Protein 3KYT (pdb70)

Radius of gyration: 18.4 Å; Cα contacts (8 Å, |Δi|>4): 272; chains: 2; bounding box: 45×46×40 Å

B-factor: mean 28.78, std 9.66, range [9.64, 73.68]

Organism: Homo sapiens (NCBI:txid9606)

Nearest PDB structures (foldseek):
  6j3n-assembly1_A  TM=9.915E-01  e=1.294E-31  Homo sapiens
  7kxf-assembly1_A  TM=9.915E-01  e=2.457E-31  Homo sapiens
  4ymq-assembly1_A  TM=9.900E-01  e=2.242E-31  Homo sapiens
  6g07-assembly3_C  TM=9.899E-01  e=2.347E-31  Homo sapiens
  8gxp-asse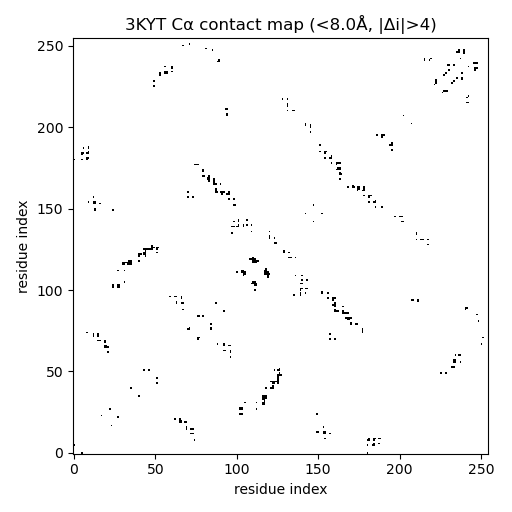mbly1_A  TM=9.941E-01  e=3.883E-31  Homo sapiens

Structure (mmCIF, N/CA/C/O backbone):
data_3KYT
#
_entry.id   3KYT
#
_cell.length_a   53.978
_cell.length_b   53.978
_cell.length_c   162.583
_cell.angle_alpha   90.00
_cell.angle_beta   90.00
_cell.angle_gamma   90.00
#
_symmetry.space_group_name_H-M   'P 41 21 2'
#
loop_
_entity.id
_entity.type
_entity.pdbx_description
1 polymer 'Nuclear receptor ROR-gamma'
2 polymer 'Nuclear receptor coactivator 2'
3 non-polymer 20-HYDROXYCHOLESTEROL
4 water water
#
loop_
_atom_site.group_PDB
_atom_site.id
_atom_site.type_symbol
_atom_site.label_atom_id
_atom_site.label_alt_id
_atom_site.label_comp_id
_atom_site.label_asym_id
_atom_site.label_entity_id
_atom_site.label_seq_id
_atom_site.pdbx_PDB_ins_code
_atom_site.Cartn_x
_atom_site.Cartn_y
_atom_site.Cartn_z
_atom_site.occupancy
_atom_site.B_iso_or_equiv
_atom_site.auth_seq_id
_atom_site.auth_comp_id
_atom_site.auth_asym_id
_atom_site.auth_atom_id
_atom_site.pdbx_PDB_model_num
ATOM 1 N N . ALA A 1 1 ? -6.029 -16.286 -39.663 1.00 49.52 265 ALA A N 1
ATOM 2 C CA . ALA A 1 1 ? -5.266 -16.715 -40.867 1.00 49.48 265 ALA A CA 1
ATOM 3 C C . ALA A 1 1 ? -5.780 -18.043 -41.473 1.00 49.27 265 ALA A C 1
ATOM 4 O O . ALA A 1 1 ? -5.142 -18.641 -42.376 1.00 48.93 265 ALA A O 1
ATOM 6 N N . SER A 1 2 ? -6.940 -18.490 -40.992 1.00 48.28 266 SER A N 1
ATOM 7 C CA . SER A 1 2 ? -7.522 -19.787 -41.402 1.00 47.36 266 SER A CA 1
ATOM 8 C C . SER A 1 2 ? -9.036 -19.710 -41.203 1.00 46.33 266 SER A C 1
ATOM 9 O O . SER A 1 2 ? -9.472 -18.951 -40.341 1.00 47.18 266 SER A O 1
ATOM 12 N N . LEU A 1 3 ? -9.848 -20.445 -41.962 1.00 44.51 267 LEU A N 1
ATOM 13 C CA . LEU A 1 3 ? -11.316 -20.348 -41.750 1.00 43.35 267 LEU A CA 1
ATOM 14 C C . LEU A 1 3 ? -11.761 -20.926 -40.407 1.00 43.11 267 LEU A C 1
ATOM 15 O O . LEU A 1 3 ? -12.569 -20.342 -39.662 1.00 43.28 267 LEU A O 1
ATOM 20 N N . THR A 1 4 ? -11.256 -22.118 -40.146 1.00 42.48 268 THR A N 1
ATOM 21 C CA . THR A 1 4 ? -11.392 -22.785 -38.885 1.00 41.83 268 THR A CA 1
ATOM 22 C C . THR A 1 4 ? -10.916 -21.913 -37.713 1.00 40.39 268 THR A C 1
ATOM 23 O O . THR A 1 4 ? -11.513 -21.944 -36.663 1.00 39.40 268 THR A O 1
ATOM 27 N N . GLU A 1 5 ? -9.876 -21.108 -37.924 1.00 40.30 269 GLU A N 1
ATOM 28 C CA . GLU A 1 5 ? -9.361 -20.268 -36.860 1.00 40.24 269 GLU A CA 1
ATOM 29 C C . GLU A 1 5 ? -10.302 -19.130 -36.558 1.00 39.25 269 GLU A C 1
ATOM 30 O O . GLU A 1 5 ? -10.397 -18.698 -35.407 1.00 39.84 269 GLU A O 1
ATOM 36 N N . ILE A 1 6 ? -11.026 -18.658 -37.571 1.00 37.90 270 ILE A N 1
ATOM 37 C CA . ILE A 1 6 ? -11.923 -17.553 -37.327 1.00 36.05 270 ILE A CA 1
ATOM 38 C C . ILE A 1 6 ? -13.287 -18.027 -36.803 1.00 35.15 270 ILE A C 1
ATOM 39 O O . ILE A 1 6 ? -13.937 -17.315 -36.023 1.00 34.17 270 ILE A O 1
ATOM 44 N N . GLU A 1 7 ? -13.672 -19.253 -37.168 1.00 34.14 271 GLU A N 1
ATOM 45 C CA . GLU A 1 7 ? -14.793 -19.945 -36.523 1.00 34.00 271 GLU A CA 1
ATOM 46 C C . GLU A 1 7 ? -14.596 -20.098 -35.014 1.00 32.61 271 GLU A C 1
ATOM 47 O O . GLU A 1 7 ? -15.564 -20.012 -34.227 1.00 32.07 271 GLU A O 1
ATOM 53 N N . HIS A 1 8 ? -13.348 -20.338 -34.632 1.00 29.96 272 HIS A N 1
ATOM 54 C CA . HIS A 1 8 ? -12.991 -20.478 -33.249 1.00 29.36 272 HIS A CA 1
ATOM 55 C C . HIS A 1 8 ? -13.010 -19.106 -32.584 1.00 27.86 272 HIS A C 1
ATOM 56 O O . HIS A 1 8 ? -13.374 -18.982 -31.407 1.00 26.58 272 HIS A O 1
ATOM 63 N N . LEU A 1 9 ? -12.608 -18.092 -33.350 1.00 26.09 273 LEU A N 1
ATOM 64 C CA . LEU A 1 9 ? -12.563 -16.740 -32.837 1.00 24.87 273 LEU A CA 1
ATOM 65 C C . LEU A 1 9 ? -13.986 -16.239 -32.499 1.00 23.76 273 LEU A C 1
ATOM 66 O O . LEU A 1 9 ? -14.203 -15.643 -31.442 1.00 23.04 273 LEU A O 1
ATOM 71 N N . VAL A 1 10 ? -14.949 -16.541 -33.369 1.00 22.35 274 VAL A N 1
ATOM 72 C CA . VAL A 1 10 ? -16.368 -16.249 -33.114 1.00 21.29 274 VAL A CA 1
ATOM 73 C C . VAL A 1 10 ? -16.787 -16.898 -31.775 1.00 21.94 274 VAL A C 1
ATOM 74 O O . VAL A 1 10 ? -17.419 -16.281 -30.939 1.00 21.63 274 VAL A O 1
ATOM 78 N N . GLN A 1 11 ? -16.422 -18.160 -31.600 1.00 22.50 275 GLN A N 1
ATOM 79 C CA . GLN A 1 11 ? -16.841 -18.920 -30.451 1.00 23.28 275 GLN A CA 1
ATOM 80 C C . GLN A 1 11 ? -16.208 -18.335 -29.184 1.00 22.42 275 GLN A C 1
ATOM 81 O O . GLN A 1 11 ? -16.887 -17.987 -28.215 1.00 22.93 275 GLN A O 1
ATOM 87 N N . SER A 1 12 ? -14.903 -18.166 -29.255 1.00 22.68 276 SER A N 1
ATOM 88 C CA . SER A 1 12 ? -14.097 -17.516 -28.231 1.00 22.73 276 SER A CA 1
ATOM 89 C C . SER A 1 12 ? -14.728 -16.213 -27.707 1.00 22.42 276 SER A C 1
ATOM 90 O O . SER A 1 12 ? -14.945 -16.043 -26.487 1.00 23.48 276 SER A O 1
ATOM 93 N N . VAL A 1 13 ? -15.057 -15.314 -28.627 1.00 20.90 277 VAL A N 1
ATOM 94 C CA . VAL A 1 13 ? -15.558 -13.987 -28.258 1.00 20.23 277 VAL A CA 1
ATOM 95 C C . VAL A 1 13 ? -16.939 -14.039 -27.579 1.00 21.06 277 VAL A C 1
ATOM 96 O O . VAL A 1 13 ? -17.171 -13.368 -26.570 1.00 19.79 277 VAL A O 1
ATOM 100 N N . CYS A 1 14 ? -17.840 -14.842 -28.162 1.00 21.99 278 CYS A N 1
ATOM 101 C CA . CYS A 1 14 ? -19.181 -15.005 -27.662 1.00 22.39 278 CYS A CA 1
ATOM 102 C C . CYS A 1 14 ? -19.203 -15.547 -26.261 1.00 22.09 278 CYS A C 1
ATOM 103 O O . CYS A 1 14 ? -19.960 -15.074 -25.447 1.00 21.74 278 CYS A O 1
ATOM 106 N N . LYS A 1 15 ? -18.347 -16.529 -25.989 1.00 23.06 279 LYS A N 1
ATOM 107 C CA . LYS A 1 15 ? -18.294 -17.191 -24.715 1.00 23.24 279 LYS A CA 1
ATOM 108 C C . LYS A 1 15 ? -17.679 -16.239 -23.717 1.00 22.85 279 LYS A C 1
ATOM 109 O O . LYS A 1 15 ? -18.138 -16.188 -22.577 1.00 22.22 279 LYS A O 1
ATOM 115 N N . SER A 1 16 ? -16.604 -15.549 -24.136 1.00 23.10 280 SER A N 1
ATOM 116 C CA . SER A 1 16 ? -15.893 -14.553 -23.317 1.00 23.21 280 SER A CA 1
ATOM 117 C C . SER A 1 16 ? -16.870 -13.429 -22.922 1.00 24.07 280 SER A C 1
ATOM 118 O O . SER A 1 16 ? -16.937 -13.006 -21.728 1.00 23.99 280 SER A O 1
ATOM 121 N N . TYR A 1 17 ? -17.643 -12.961 -23.904 1.00 23.36 281 TYR A N 1
ATOM 122 C CA . TYR A 1 17 ? -18.737 -12.078 -23.598 1.00 24.95 281 TYR A CA 1
ATOM 123 C C . TYR A 1 17 ? -19.679 -12.580 -22.490 1.00 26.29 281 TYR A C 1
ATOM 124 O O . TYR A 1 17 ? -20.027 -11.787 -21.605 1.00 26.34 281 TYR A O 1
ATOM 133 N N . ARG A 1 18 ? -20.147 -13.831 -22.570 1.00 27.38 282 ARG A N 1
ATOM 134 C CA . ARG A 1 18 ? -21.087 -14.332 -21.562 1.00 30.40 282 ARG A CA 1
ATOM 135 C C . ARG A 1 18 ? -20.484 -14.410 -20.169 1.00 30.66 282 ARG A C 1
ATOM 136 O O . ARG A 1 18 ? -21.188 -14.224 -19.181 1.00 32.60 282 ARG A O 1
ATOM 144 N N . GLU A 1 19 ? -19.197 -14.719 -20.088 1.00 30.09 283 GLU A N 1
ATOM 145 C CA . GLU A 1 19 ? -18.525 -14.822 -18.828 1.00 30.39 283 GLU A CA 1
ATOM 146 C C . GLU A 1 19 ? -18.238 -13.433 -18.236 1.00 28.99 283 GLU A C 1
ATOM 147 O O . GLU A 1 19 ? -17.837 -13.329 -17.063 1.00 29.98 283 GLU A O 1
ATOM 153 N N . THR A 1 20 ? -18.390 -12.363 -19.027 1.00 26.47 284 THR A N 1
ATOM 154 C CA . THR A 1 20 ? -18.017 -11.023 -18.533 1.00 24.57 284 THR A CA 1
ATOM 155 C C . THR A 1 20 ? -19.146 -10.001 -18.707 1.00 24.14 284 THR A C 1
ATOM 156 O O . THR A 1 20 ? -18.912 -8.777 -18.629 1.00 24.38 284 THR A O 1
ATOM 160 N N . CYS A 1 21 ? -20.362 -10.483 -18.950 1.00 22.68 285 CYS A N 1
ATOM 161 C CA . CYS A 1 21 ? -21.456 -9.589 -19.347 1.00 2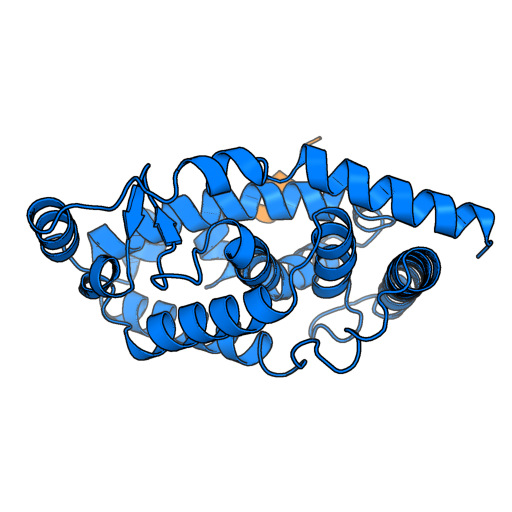4.31 285 CYS A CA 1
ATOM 162 C C . CYS A 1 21 ? -22.127 -8.868 -18.182 1.00 24.64 285 CYS A C 1
ATOM 163 O O . CYS A 1 21 ? -23.104 -8.127 -18.405 1.00 23.90 285 CYS A O 1
ATOM 166 N N . GLN A 1 22 ? -21.616 -9.114 -16.956 1.00 24.69 286 GLN A N 1
ATOM 167 C CA . GLN A 1 22 ? -22.141 -8.555 -15.715 1.00 24.84 286 GLN A CA 1
ATOM 168 C C . GLN A 1 22 ? -23.568 -9.014 -15.326 1.00 25.63 286 GLN A C 1
ATOM 169 O O . GLN A 1 22 ? -23.773 -9.478 -14.204 1.00 25.39 286 GLN A O 1
ATOM 175 N N . LEU A 1 23 ? -24.541 -8.856 -16.227 1.00 26.02 287 LEU A N 1
ATOM 176 C CA . LEU A 1 23 ? -25.895 -9.414 -16.068 1.00 27.27 287 LEU A CA 1
ATOM 177 C C . LEU A 1 23 ? -26.348 -10.035 -17.391 1.00 27.52 287 LEU A C 1
ATOM 178 O O . LEU A 1 23 ? -26.115 -9.465 -18.480 1.00 26.66 287 LEU A O 1
ATOM 183 N N . ARG A 1 24 ? -27.025 -11.170 -17.280 1.00 27.64 288 ARG A N 1
ATOM 184 C CA . ARG A 1 24 ? -27.600 -11.859 -18.435 1.00 28.04 288 ARG A CA 1
ATOM 185 C C . ARG A 1 24 ? -28.809 -11.126 -18.939 1.00 27.78 288 ARG A C 1
ATOM 186 O O . ARG A 1 24 ? -29.607 -10.604 -18.137 1.00 27.85 288 ARG A O 1
ATOM 194 N N . LEU A 1 25 ? -28.956 -11.116 -20.261 1.00 26.78 289 LEU A N 1
ATOM 195 C CA . LEU A 1 25 ? -29.947 -10.251 -20.923 1.00 27.27 289 LEU A CA 1
ATOM 196 C C . LEU A 1 25 ? -31.304 -10.369 -20.273 1.00 27.55 289 LEU A C 1
ATOM 197 O O . LEU A 1 25 ? -31.947 -9.354 -20.006 1.00 27.46 289 LEU A O 1
ATOM 202 N N . GLU A 1 26 ? -31.742 -11.599 -20.000 1.00 27.91 290 GLU A N 1
ATOM 203 C CA . GLU A 1 26 ? -33.087 -11.775 -19.406 1.00 27.93 290 GLU A CA 1
ATOM 204 C C . GLU A 1 26 ? -33.262 -11.381 -17.949 1.00 26.55 290 GLU A C 1
ATOM 205 O O . GLU A 1 26 ? -34.362 -11.081 -17.564 1.00 26.73 290 GLU A O 1
ATOM 211 N N . ASP A 1 27 ? -32.205 -11.313 -17.157 1.00 26.64 291 ASP A N 1
ATOM 212 C CA . ASP A 1 27 ? -32.315 -10.644 -15.828 1.00 27.76 291 ASP A CA 1
ATOM 213 C C . ASP A 1 27 ? -32.601 -9.158 -15.994 1.00 26.74 291 ASP A C 1
ATOM 214 O O . ASP A 1 27 ? -33.229 -8.547 -15.129 1.00 27.15 291 ASP A O 1
ATOM 219 N N . LEU A 1 28 ? -32.132 -8.572 -17.094 1.00 25.13 292 LEU A N 1
ATOM 220 C CA . LEU A 1 28 ? -32.508 -7.213 -17.374 1.00 24.59 292 LEU A CA 1
ATOM 221 C C . LEU A 1 28 ? -33.937 -7.149 -17.861 1.00 24.57 292 LEU A C 1
ATOM 222 O O . LEU A 1 28 ? -34.736 -6.378 -17.324 1.00 23.17 292 LEU A O 1
ATOM 227 N N . LEU A 1 29 ? -34.248 -7.959 -18.876 1.00 24.14 293 LEU A N 1
ATOM 228 C CA . LEU A 1 29 ? -35.588 -7.955 -19.502 1.00 23.99 293 LEU A CA 1
ATOM 229 C C . LEU A 1 29 ? -36.690 -8.217 -18.489 1.00 23.70 293 LEU A C 1
ATOM 230 O O . LEU A 1 29 ? -37.776 -7.630 -18.556 1.00 24.45 293 LEU A O 1
ATOM 235 N N . ARG A 1 30 ? -36.435 -9.117 -17.555 1.00 22.73 294 ARG A N 1
ATOM 236 C CA . ARG A 1 30 ? -37.481 -9.486 -16.633 1.00 22.59 294 ARG A CA 1
ATOM 237 C C . ARG A 1 30 ? -37.866 -8.340 -15.671 1.00 22.57 294 ARG A C 1
ATOM 238 O O . ARG A 1 30 ? -38.943 -8.338 -15.098 1.00 22.27 294 ARG A O 1
ATOM 246 N N . GLN A 1 31 ? -36.987 -7.357 -15.519 1.00 22.73 295 GLN A N 1
ATOM 247 C CA . GLN A 1 31 ? -37.161 -6.331 -14.500 1.00 22.54 295 GLN A CA 1
ATOM 248 C C . GLN A 1 31 ? -37.748 -5.040 -15.030 1.00 22.80 295 GLN A C 1
ATOM 249 O O . GLN A 1 31 ? -37.864 -4.063 -14.271 1.00 23.68 295 GLN A O 1
ATOM 255 N N . ARG A 1 32 ? -38.212 -5.073 -16.275 1.00 21.80 296 ARG A N 1
ATOM 256 C CA . ARG A 1 32 ? -38.630 -3.897 -16.998 1.00 22.84 296 ARG A CA 1
ATOM 257 C C . ARG A 1 32 ? -39.832 -3.172 -16.426 1.00 23.04 296 ARG A C 1
ATOM 258 O O . ARG A 1 32 ? -39.942 -1.935 -16.515 1.00 23.98 296 ARG A O 1
ATOM 266 N N . SER A 1 33 ? -40.752 -3.950 -15.876 1.00 22.72 297 SER A N 1
ATOM 267 C CA . SER A 1 33 ? -41.925 -3.435 -15.223 1.00 21.75 297 SER A CA 1
ATOM 268 C C . SER A 1 33 ? -41.626 -3.060 -13.744 1.00 21.09 297 SER A C 1
ATOM 269 O O . SER A 1 33 ? -42.539 -2.703 -12.983 1.00 20.96 297 SER A O 1
ATOM 272 N N . ASN A 1 34 ? -40.374 -3.157 -13.311 1.00 20.23 298 ASN A N 1
ATOM 273 C CA . ASN A 1 34 ? -40.025 -2.465 -12.029 1.00 21.08 298 ASN A CA 1
ATOM 274 C C . ASN A 1 34 ? -39.513 -1.063 -12.306 1.00 21.88 298 ASN A C 1
ATOM 275 O O . ASN A 1 34 ? -38.357 -0.849 -12.714 1.00 22.35 298 ASN A O 1
ATOM 280 N N . ILE A 1 35 ? -40.421 -0.113 -12.107 1.00 22.74 299 ILE A N 1
ATOM 281 C CA . ILE A 1 35 ? -40.221 1.247 -12.531 1.00 23.53 299 ILE A CA 1
ATOM 282 C C . ILE A 1 35 ? -40.213 2.093 -11.299 1.00 24.21 299 ILE A C 1
ATOM 283 O O . ILE A 1 35 ? -41.047 1.908 -10.426 1.00 25.07 299 ILE A O 1
ATOM 288 N N . PHE A 1 36 ? -39.218 2.971 -11.192 1.00 24.76 300 PHE A N 1
ATOM 289 C CA . PHE A 1 36 ? -39.083 3.841 -10.037 1.00 23.85 300 PHE A CA 1
ATOM 290 C C . PHE A 1 36 ? -40.344 4.655 -9.813 1.00 25.23 300 PHE A C 1
ATOM 291 O O . PHE A 1 36 ? -40.904 5.202 -10.772 1.00 24.28 300 PHE A O 1
ATOM 299 N N . SER A 1 37 ? -40.831 4.699 -8.563 1.00 25.95 301 SER A N 1
ATOM 300 C CA . SER A 1 37 ? -42.007 5.549 -8.299 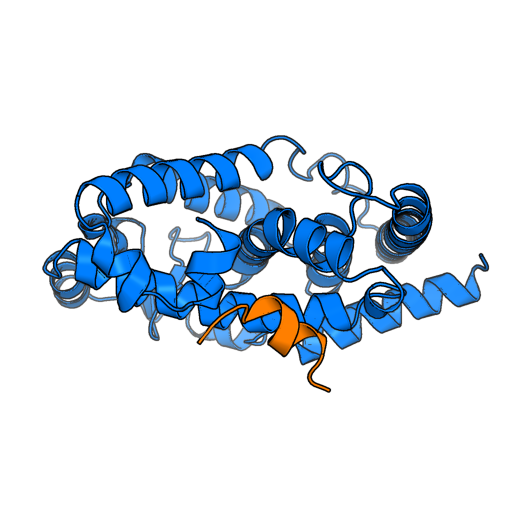1.00 27.39 301 SER A CA 1
ATOM 301 C C . SER A 1 37 ? -41.680 7.050 -8.413 1.00 28.22 301 SER A C 1
ATOM 302 O O . SER A 1 37 ? -40.496 7.473 -8.352 1.00 28.05 301 SER A O 1
ATOM 307 N N . ARG A 1 38 ? -42.731 7.840 -8.594 1.00 28.66 302 ARG A N 1
ATOM 308 C CA . ARG A 1 38 ? -42.626 9.274 -8.534 1.00 29.85 302 ARG A CA 1
ATOM 309 C C . ARG A 1 38 ? -41.874 9.744 -7.279 1.00 30.63 302 ARG A C 1
ATOM 310 O O . ARG A 1 38 ? -40.974 10.564 -7.381 1.00 30.35 302 ARG A O 1
ATOM 318 N N . GLU A 1 39 ? -42.236 9.222 -6.110 1.00 30.71 303 GLU A N 1
ATOM 319 C CA . GLU A 1 39 ? -41.539 9.538 -4.861 1.00 32.43 303 GLU A CA 1
ATOM 320 C C . GLU A 1 39 ? -40.072 9.055 -4.882 1.00 30.88 303 GLU A C 1
ATOM 321 O O . GLU A 1 39 ? -39.198 9.689 -4.308 1.00 31.49 303 GLU A O 1
ATOM 327 N N . GLU A 1 40 ? -39.794 7.922 -5.512 1.00 29.86 304 GLU A N 1
ATOM 328 C CA . GLU A 1 40 ? -38.412 7.464 -5.602 1.00 28.61 304 GLU A CA 1
ATOM 329 C C . GLU A 1 40 ? -37.601 8.280 -6.612 1.00 27.80 304 GLU A C 1
ATOM 330 O O . GLU A 1 40 ? -36.410 8.421 -6.458 1.00 27.66 304 GLU A O 1
ATOM 336 N N . VAL A 1 41 ? -38.242 8.823 -7.633 1.00 27.19 305 VAL A N 1
ATOM 337 C CA . VAL A 1 41 ? -37.535 9.725 -8.523 1.00 26.80 305 VAL A CA 1
ATOM 338 C C . VAL A 1 41 ? -37.131 11.008 -7.803 1.00 27.18 305 VAL A C 1
ATOM 339 O O . VAL A 1 41 ? -35.985 11.464 -7.952 1.00 26.58 305 VAL A O 1
ATOM 343 N N . THR A 1 42 ? -38.031 11.587 -7.009 1.00 28.30 306 THR A N 1
ATOM 344 C CA . THR A 1 42 ? -37.680 12.844 -6.317 1.00 29.50 306 THR A CA 1
ATOM 345 C C . THR A 1 42 ? -36.640 12.648 -5.234 1.00 30.39 306 THR A C 1
ATOM 346 O O . THR A 1 42 ? -35.871 13.559 -4.938 1.00 31.01 306 THR A O 1
ATOM 350 N N . GLY A 1 43 ? -36.561 11.441 -4.681 1.00 31.09 307 GLY A N 1
ATOM 351 C CA . GLY A 1 43 ? -35.430 11.098 -3.823 1.00 32.47 307 GLY A CA 1
ATOM 352 C C . GLY A 1 43 ? -34.046 11.201 -4.510 1.00 31.09 307 GLY A C 1
ATOM 353 O O . GLY A 1 43 ? -33.074 11.730 -3.914 1.00 31.03 307 GLY A O 1
ATOM 354 N N . TYR A 1 44 ? -33.958 10.660 -5.737 1.00 28.63 308 TYR A N 1
ATOM 355 C CA . TYR A 1 44 ? -32.743 10.748 -6.552 1.00 26.59 308 TYR A CA 1
ATOM 356 C C . TYR A 1 44 ? -32.485 12.161 -6.975 1.00 24.66 308 TYR A C 1
ATOM 357 O O . TYR A 1 44 ? -31.361 12.642 -6.931 1.00 22.61 308 TYR A O 1
ATOM 366 N N . GLN A 1 45 ? -33.556 12.840 -7.336 1.00 24.49 309 GLN A N 1
ATOM 367 C CA . GLN A 1 45 ? -33.475 14.241 -7.724 1.00 24.56 309 GLN A CA 1
ATOM 368 C C . GLN A 1 45 ? -33.130 15.201 -6.578 1.00 25.16 309 GLN A C 1
ATOM 369 O O . GLN A 1 45 ? -32.777 16.332 -6.833 1.00 25.51 309 GLN A O 1
ATOM 375 N N . ARG A 1 46 ? -33.185 14.734 -5.332 1.00 25.31 310 ARG A N 1
ATOM 376 C CA . ARG A 1 46 ? -32.860 15.548 -4.168 1.00 25.47 310 ARG A CA 1
ATOM 377 C C . ARG A 1 46 ? -31.465 15.341 -3.667 1.00 24.73 310 ARG A C 1
ATOM 378 O O . ARG A 1 46 ? -31.037 16.018 -2.733 1.00 25.21 310 ARG A O 1
ATOM 386 N N . LYS A 1 47 ? -30.777 14.353 -4.229 1.00 24.35 311 LYS A N 1
ATOM 387 C CA . LYS A 1 47 ? -29.371 14.132 -3.921 1.00 23.75 311 LYS A CA 1
ATOM 388 C C . LYS A 1 47 ? -28.575 15.283 -4.477 1.00 23.37 311 LYS A C 1
ATOM 389 O O . LYS A 1 47 ? -28.917 15.814 -5.521 1.00 23.58 311 LYS A O 1
ATOM 395 N N . SER A 1 48 ? -27.492 15.671 -3.813 1.00 22.82 312 SER A N 1
ATOM 396 C CA . SER A 1 48 ? -26.668 16.719 -4.401 1.00 22.80 312 SER A CA 1
ATOM 397 C C . SER A 1 48 ? -26.049 16.298 -5.741 1.00 21.97 312 SER A C 1
ATOM 398 O O . SER A 1 48 ? -25.984 15.108 -6.100 1.00 22.32 312 SER A O 1
ATOM 401 N N . MET A 1 49 ? -25.567 17.278 -6.471 1.00 21.47 313 MET A N 1
ATOM 402 C CA . MET A 1 49 ? -24.791 16.988 -7.652 1.00 21.56 313 MET A CA 1
ATOM 403 C C . MET A 1 49 ? -23.590 16.012 -7.437 1.00 22.01 313 MET A C 1
ATOM 404 O O . MET A 1 49 ? -23.421 15.004 -8.146 1.00 23.02 313 MET A O 1
ATOM 409 N N . TRP A 1 50 ? -22.747 16.299 -6.468 1.00 23.24 314 TRP A N 1
ATOM 410 C CA . TRP A 1 50 ? -21.597 15.436 -6.262 1.00 24.04 314 TRP A CA 1
ATOM 411 C C . TRP A 1 50 ? -22.055 14.045 -5.822 1.00 24.30 314 TRP A C 1
ATOM 412 O O . TRP A 1 50 ? -21.462 13.051 -6.243 1.00 24.83 314 TRP A O 1
ATOM 423 N N . GLU A 1 51 ? -23.113 13.966 -5.010 1.00 24.14 315 GLU A N 1
ATOM 424 C CA . GLU A 1 51 ? -23.618 12.659 -4.552 1.00 25.95 315 GLU A CA 1
ATOM 425 C C . GLU A 1 51 ? -24.221 11.816 -5.691 1.00 24.35 315 GLU A C 1
ATOM 426 O O . GLU A 1 51 ? -24.007 10.628 -5.738 1.00 24.00 315 GLU A O 1
ATOM 432 N N . MET A 1 52 ? -24.958 12.437 -6.619 1.00 24.26 316 MET A N 1
ATOM 433 C CA . MET A 1 52 ? -25.434 11.707 -7.780 1.00 22.75 316 MET A CA 1
ATOM 434 C C . MET A 1 52 ? -24.235 11.324 -8.631 1.00 23.48 316 MET A C 1
ATOM 435 O O . MET A 1 52 ? -24.182 10.193 -9.084 1.00 25.62 316 MET A O 1
ATOM 440 N N . TRP A 1 53 ? -23.277 12.230 -8.859 1.00 22.74 317 TRP A N 1
ATOM 441 C CA . TRP A 1 53 ? -22.086 11.885 -9.637 1.00 22.79 317 TRP A CA 1
ATOM 442 C C . TRP A 1 53 ? -21.324 10.659 -9.125 1.00 24.28 317 TRP A C 1
ATOM 443 O O . TRP A 1 53 ? -20.998 9.742 -9.915 1.00 23.44 317 TRP A O 1
ATOM 454 N N . GLU A 1 54 ? -21.044 10.641 -7.824 1.00 24.79 318 GLU A N 1
ATOM 455 C CA . GLU A 1 54 ? -20.342 9.519 -7.254 1.00 27.75 318 GLU A CA 1
ATOM 456 C C . GLU A 1 54 ? -21.129 8.195 -7.225 1.00 26.89 318 GLU A C 1
ATOM 457 O O . GLU A 1 54 ? -20.509 7.130 -7.421 1.00 26.05 318 GLU A O 1
ATOM 463 N N . ARG A 1 55 ? -22.461 8.247 -7.017 1.00 26.48 319 ARG A N 1
ATOM 464 C CA . ARG A 1 55 ? -23.297 7.043 -7.196 1.00 26.36 319 ARG A CA 1
ATOM 465 C C . ARG A 1 55 ? -23.249 6.559 -8.655 1.00 24.68 319 ARG A C 1
ATOM 466 O O . ARG A 1 55 ? -23.191 5.363 -8.888 1.00 23.46 319 ARG A O 1
ATOM 474 N N . CYS A 1 56 ? -23.321 7.487 -9.613 1.00 23.23 320 CYS A N 1
ATOM 475 C CA . CYS A 1 56 ? -23.262 7.145 -11.047 1.00 22.58 320 CYS A CA 1
ATOM 476 C C . CYS A 1 56 ? -21.895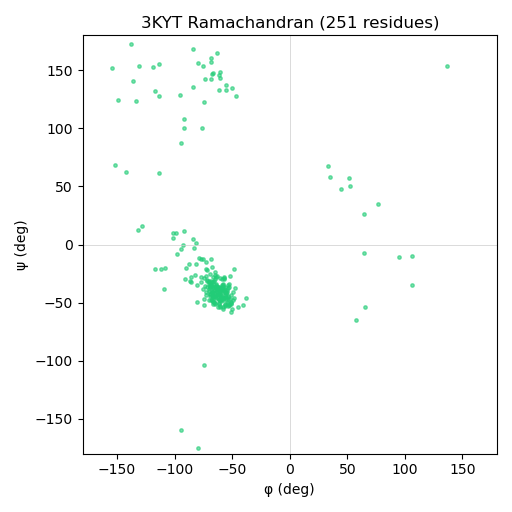 6.642 -11.481 1.00 21.15 320 CYS A C 1
ATOM 477 O O . CYS A 1 56 ? -21.809 5.619 -12.159 1.00 21.86 320 CYS A O 1
ATOM 480 N N . ALA A 1 57 ? -20.839 7.355 -11.085 1.00 20.06 321 ALA A N 1
ATOM 481 C CA . ALA A 1 57 ? -19.458 6.929 -11.296 1.00 18.93 321 ALA A CA 1
ATOM 482 C C . ALA A 1 57 ? -19.215 5.545 -10.749 1.00 18.99 321 ALA A C 1
ATOM 483 O O . ALA A 1 57 ? -18.420 4.804 -11.328 1.00 18.68 321 ALA A O 1
ATOM 485 N N . HIS A 1 58 ? -19.835 5.221 -9.609 1.00 18.45 322 HIS A N 1
ATOM 486 C CA . HIS A 1 58 ? -19.610 3.922 -8.964 1.00 19.48 322 HIS A CA 1
ATOM 487 C C . HIS A 1 58 ? -20.159 2.792 -9.806 1.00 19.01 322 HIS A C 1
ATOM 488 O O . HIS A 1 58 ? -19.488 1.803 -10.044 1.00 19.53 322 HIS A O 1
ATOM 495 N N . HIS A 1 59 ? -21.396 2.950 -10.233 1.00 19.50 323 HIS A N 1
ATOM 496 C CA . HIS A 1 59 ? -22.065 1.953 -11.043 1.00 20.20 323 HIS A CA 1
ATOM 497 C C . HIS A 1 59 ? -21.414 1.823 -12.437 1.00 20.27 323 HIS A C 1
ATOM 498 O O . HIS A 1 59 ? -21.399 0.747 -13.001 1.00 19.55 323 HIS A O 1
ATOM 505 N N . LEU A 1 60 ? -20.882 2.920 -12.962 1.00 20.40 324 LEU A N 1
ATOM 506 C CA . LEU A 1 60 ? -20.309 2.927 -14.301 1.00 22.43 324 LEU A CA 1
ATOM 507 C C . LEU A 1 60 ? -19.048 2.106 -14.259 1.00 21.91 324 LEU A C 1
ATOM 508 O O . LEU A 1 60 ? -18.807 1.230 -15.106 1.00 22.86 324 LEU A O 1
ATOM 513 N N . THR A 1 61 ? -18.299 2.330 -13.196 1.00 21.35 325 THR A N 1
ATOM 514 C CA . THR A 1 61 ? -17.043 1.689 -12.952 1.00 21.34 325 THR A CA 1
ATOM 515 C C . THR A 1 61 ? -17.171 0.211 -12.613 1.00 21.46 325 THR A C 1
ATOM 516 O O . THR A 1 61 ? -16.282 -0.558 -12.939 1.00 21.32 325 THR A O 1
ATOM 520 N N . GLU A 1 62 ? -18.235 -0.200 -11.916 1.00 21.53 326 GLU A N 1
ATOM 521 C CA . GLU A 1 62 ? -18.429 -1.626 -11.778 1.00 22.68 326 GLU A CA 1
ATOM 522 C C . GLU A 1 62 ? -18.781 -2.222 -13.158 1.00 21.47 326 GLU A C 1
ATOM 523 O O . GLU A 1 62 ? -18.315 -3.287 -13.484 1.00 21.61 326 GLU A O 1
ATOM 529 N N . ALA A 1 63 ? -19.526 -1.509 -14.003 1.00 21.42 327 ALA A N 1
ATOM 530 C CA . ALA A 1 63 ? -19.756 -1.995 -15.380 1.00 21.96 327 ALA A CA 1
ATOM 531 C C . ALA A 1 63 ? -18.435 -2.083 -16.175 1.00 22.05 327 ALA A C 1
ATOM 532 O O . ALA A 1 63 ? -18.199 -3.046 -16.894 1.00 21.06 327 ALA A O 1
ATOM 534 N N . ILE A 1 64 ? -17.553 -1.105 -15.964 1.00 22.28 328 ILE A N 1
ATOM 535 C CA . ILE A 1 64 ? -16.285 -0.992 -16.703 1.00 21.89 328 ILE A CA 1
ATOM 536 C C . ILE A 1 64 ? -15.282 -2.086 -16.340 1.00 21.63 328 ILE A C 1
ATOM 537 O O . ILE A 1 64 ? -14.529 -2.539 -17.183 1.00 19.92 328 ILE A O 1
ATOM 542 N N . GLN A 1 65 ? -15.311 -2.536 -15.090 1.00 22.33 329 GLN A N 1
ATOM 543 C CA . GLN A 1 65 ? -14.499 -3.667 -14.679 1.00 23.85 329 GLN A CA 1
ATOM 544 C C . GLN A 1 65 ? -14.820 -4.954 -15.462 1.00 22.48 329 GLN A C 1
ATOM 545 O O . GLN A 1 65 ? -13.935 -5.754 -15.771 1.00 22.83 329 GLN A O 1
ATOM 551 N N . TYR A 1 66 ? -16.095 -5.186 -15.739 1.00 22.13 330 TYR A N 1
ATOM 552 C CA . TYR A 1 66 ? -16.501 -6.288 -16.624 1.00 21.76 330 TYR A CA 1
ATOM 553 C C . TYR A 1 66 ? -15.925 -6.125 -18.066 1.00 20.86 330 TYR A C 1
ATOM 554 O O . TYR A 1 66 ? -15.368 -7.069 -18.625 1.00 20.08 330 TYR A O 1
ATOM 563 N N . VAL A 1 67 ? -16.055 -4.919 -18.621 1.00 20.24 331 VAL A N 1
ATOM 564 C CA . VAL A 1 67 ? -15.481 -4.544 -19.901 1.00 20.59 331 VAL A CA 1
ATOM 565 C C . VAL A 1 67 ? -13.973 -4.793 -19.937 1.00 20.85 331 VAL A C 1
ATOM 566 O O . VAL A 1 67 ? -13.454 -5.303 -20.929 1.00 19.68 331 VAL A O 1
ATOM 570 N N . VAL A 1 68 ? -13.274 -4.458 -18.844 1.00 20.90 332 VAL A N 1
ATOM 571 C CA . VAL A 1 68 ? -11.817 -4.707 -18.757 1.00 19.77 332 VAL A CA 1
ATOM 572 C C . VAL A 1 68 ? -11.505 -6.224 -18.786 1.00 20.51 332 VAL A C 1
ATOM 573 O O . VAL A 1 68 ? -10.596 -6.667 -19.493 1.00 21.00 332 VAL A O 1
ATOM 577 N N . GLU A 1 69 ? -12.254 -7.004 -18.011 1.00 20.79 333 GLU A N 1
ATOM 578 C CA . GLU A 1 69 ? -12.160 -8.470 -18.067 1.00 20.88 333 GLU A CA 1
ATOM 579 C C . GLU A 1 69 ? -12.427 -9.013 -19.457 1.00 19.63 333 GLU A C 1
ATOM 580 O O . GLU A 1 69 ? -11.682 -9.873 -19.910 1.00 19.81 333 GLU A O 1
ATOM 586 N N . PHE A 1 70 ? -13.487 -8.517 -20.107 1.00 19.38 334 PHE A N 1
ATOM 587 C CA . PHE A 1 70 ? -13.777 -8.810 -21.527 1.00 18.15 334 PHE A CA 1
ATOM 588 C C . PHE A 1 70 ? -12.601 -8.538 -22.482 1.00 18.72 334 PHE A C 1
ATOM 589 O O . PHE A 1 70 ? -12.214 -9.424 -23.277 1.00 17.55 334 PHE A O 1
ATOM 597 N N . ALA A 1 71 ? -12.026 -7.323 -22.414 1.00 19.29 335 ALA A N 1
ATOM 598 C CA . ALA A 1 71 ? -10.865 -6.956 -23.267 1.00 19.97 335 ALA A CA 1
ATOM 599 C C . ALA A 1 71 ? -9.616 -7.888 -23.089 1.00 21.03 335 ALA A C 1
ATOM 600 O O . ALA A 1 71 ? -9.014 -8.339 -24.073 1.00 21.68 335 ALA A O 1
ATOM 602 N N . LYS A 1 72 ? -9.252 -8.146 -21.832 1.00 21.00 336 LYS A N 1
ATOM 603 C CA . LYS A 1 72 ? -8.228 -9.100 -21.449 1.00 21.73 336 LYS A CA 1
ATOM 604 C C . LYS A 1 72 ? -8.391 -10.453 -22.152 1.00 21.65 336 LYS A C 1
ATOM 605 O O . LYS A 1 72 ? -7.399 -11.094 -22.519 1.00 21.61 336 LYS A O 1
ATOM 611 N N . ARG A 1 73 ? -9.651 -10.871 -22.324 1.00 21.33 337 ARG A N 1
ATOM 612 C CA . ARG A 1 73 ? -10.023 -12.112 -23.006 1.00 22.15 337 ARG A CA 1
ATOM 613 C C . ARG A 1 73 ? -10.090 -12.051 -24.562 1.00 21.16 337 ARG A C 1
ATOM 614 O O . ARG A 1 73 ? -10.336 -13.069 -25.203 1.00 21.52 337 ARG A O 1
ATOM 622 N N . LEU A 1 74 ? -9.861 -10.885 -25.153 1.00 20.09 338 LEU A N 1
ATOM 623 C CA . LEU A 1 74 ? -9.862 -10.753 -26.625 1.00 20.52 338 LEU A CA 1
ATOM 624 C C . LEU A 1 74 ? -8.511 -11.147 -27.165 1.00 20.44 338 LEU A C 1
ATOM 625 O O . LEU A 1 74 ? -7.518 -10.753 -26.587 1.00 21.30 338 LEU A O 1
ATOM 630 N N . SER A 1 75 ? -8.485 -11.934 -28.241 1.00 21.48 339 SER A N 1
ATOM 631 C CA . SER A 1 75 ? -7.246 -12.496 -28.822 1.00 23.09 339 SER A CA 1
ATOM 632 C C . SER A 1 75 ? -6.156 -11.487 -29.068 1.00 23.14 339 SER A C 1
ATOM 633 O O . SER A 1 75 ? -6.409 -10.387 -29.596 1.00 23.42 339 SER A O 1
ATOM 636 N N . GLY A 1 76 ? -4.946 -11.881 -28.671 1.00 22.26 340 GLY A N 1
ATOM 637 C CA . GLY A 1 76 ? -3.790 -11.020 -28.679 1.00 21.84 340 GLY A CA 1
ATOM 638 C C . GLY A 1 76 ? -3.776 -9.806 -27.769 1.00 21.52 340 GLY A C 1
ATOM 639 O O . GLY A 1 76 ? -2.763 -9.160 -27.678 1.00 21.18 340 GLY A O 1
ATOM 640 N N . PHE A 1 77 ? -4.867 -9.468 -27.094 1.00 21.59 341 PHE A N 1
ATOM 641 C CA . PHE A 1 77 ? -4.854 -8.238 -26.278 1.00 21.54 341 PHE A CA 1
ATOM 642 C C . PHE A 1 77 ? -3.695 -8.148 -25.217 1.00 23.34 341 PHE A C 1
ATOM 643 O O . PHE A 1 77 ? -3.056 -7.069 -25.016 1.00 22.91 341 PHE A O 1
ATOM 651 N N . MET A 1 78 ? -3.407 -9.270 -24.550 1.00 24.34 342 MET A N 1
ATOM 652 C CA . MET A 1 78 ? -2.411 -9.294 -23.481 1.00 26.43 342 MET A CA 1
ATOM 653 C C . MET A 1 78 ? -0.958 -9.333 -24.025 1.00 27.65 342 MET A C 1
ATOM 654 O O . MET A 1 78 ? 0.037 -9.139 -23.284 1.00 26.54 342 MET A O 1
ATOM 659 N N . GLU A 1 79 ? -0.855 -9.587 -25.323 1.00 28.96 343 GLU A N 1
ATOM 660 C CA . GLU A 1 79 ? 0.446 -9.729 -25.973 1.00 32.15 343 GLU A CA 1
ATOM 661 C C . GLU A 1 79 ? 0.858 -8.363 -26.575 1.00 31.75 343 GLU A C 1
ATOM 662 O O . GLU A 1 79 ? 1.971 -8.207 -27.108 1.00 32.29 343 GLU A O 1
ATOM 668 N N . LEU A 1 80 ? -0.053 -7.382 -26.460 1.00 30.80 344 LEU A N 1
ATOM 669 C CA . LEU A 1 80 ? 0.240 -5.983 -26.731 1.00 29.47 344 LEU A CA 1
ATOM 670 C C . LEU A 1 80 ? 0.960 -5.378 -25.518 1.00 30.16 344 LEU A C 1
ATOM 671 O O . LEU A 1 80 ? 0.841 -5.873 -24.383 1.00 29.70 344 LEU A O 1
ATOM 676 N N . CYS A 1 81 ? 1.718 -4.310 -25.760 1.00 30.18 345 CYS A N 1
ATOM 677 C CA . CYS A 1 81 ? 2.497 -3.681 -24.706 1.00 29.47 345 CYS A CA 1
ATOM 678 C C . CYS A 1 81 ? 1.489 -2.919 -23.881 1.00 28.76 345 CYS A C 1
ATOM 679 O O . CYS A 1 81 ? 0.446 -2.528 -24.415 1.00 28.96 345 CYS A O 1
ATOM 682 N N . GLN A 1 82 ? 1.809 -2.703 -22.602 1.00 28.11 346 GLN A N 1
ATOM 683 C CA . GLN A 1 82 ? 0.929 -2.084 -21.635 1.00 27.73 346 GLN A CA 1
ATOM 684 C C . GLN A 1 82 ? 0.505 -0.693 -22.070 1.00 27.89 346 GLN A C 1
ATOM 685 O O . GLN A 1 82 ? -0.636 -0.321 -21.836 1.00 28.66 346 GLN A O 1
ATOM 691 N N . ASN A 1 83 ? 1.366 0.071 -22.738 1.00 27.06 347 ASN A N 1
ATOM 692 C CA . ASN A 1 83 ? 0.888 1.356 -23.272 1.00 27.03 347 ASN A CA 1
ATOM 693 C C . ASN A 1 83 ? -0.396 1.176 -24.055 1.00 26.57 347 ASN A C 1
ATOM 694 O O . ASN A 1 83 ? -1.408 1.835 -23.770 1.00 26.75 347 ASN A O 1
ATOM 699 N N . ASP A 1 84 ? -0.355 0.294 -25.053 1.00 26.45 348 ASP A N 1
ATOM 700 C CA . ASP A 1 84 ? -1.482 0.138 -25.995 1.00 26.62 348 ASP A CA 1
ATOM 701 C C . ASP A 1 84 ? -2.748 -0.452 -25.356 1.00 25.57 348 ASP A C 1
ATOM 702 O O . ASP A 1 84 ? -3.849 -0.097 -25.693 1.00 26.09 348 ASP A O 1
ATOM 707 N N . GLN A 1 85 ? -2.572 -1.312 -24.381 1.00 25.51 349 GLN A N 1
ATOM 708 C CA . GLN A 1 85 ? -3.702 -1.840 -23.660 1.00 24.99 349 GLN A CA 1
ATOM 709 C C . GLN A 1 85 ? -4.444 -0.692 -23.011 1.00 24.62 349 GLN A C 1
ATOM 710 O O . GLN A 1 85 ? -5.677 -0.578 -23.145 1.00 24.40 349 GLN A O 1
ATOM 716 N N . ILE A 1 86 ? -3.687 0.168 -22.323 1.00 24.15 350 ILE A N 1
ATOM 717 C CA . ILE A 1 86 ? -4.243 1.355 -21.661 1.00 24.01 350 ILE A CA 1
ATOM 718 C C . ILE A 1 86 ? -4.919 2.341 -22.669 1.00 23.40 350 ILE A C 1
ATOM 719 O O . ILE A 1 86 ? -6.008 2.905 -22.405 1.00 24.05 350 ILE A O 1
ATOM 724 N N . VAL A 1 87 ? -4.321 2.495 -23.841 1.00 21.67 351 VAL A N 1
ATOM 725 C CA . VAL A 1 87 ? -4.899 3.325 -24.887 1.00 20.37 351 VAL A CA 1
ATOM 726 C C . VAL A 1 87 ? -6.234 2.801 -25.423 1.00 20.11 351 VAL A C 1
ATOM 727 O O . VAL A 1 87 ? -7.242 3.535 -25.485 1.00 20.42 351 VAL A O 1
ATOM 731 N N . LEU A 1 88 ? -6.260 1.531 -25.792 1.00 19.84 352 LEU A N 1
ATOM 732 C CA . LEU A 1 88 ? -7.530 0.873 -26.184 1.00 19.25 352 LEU A CA 1
ATOM 733 C C . LEU A 1 88 ? -8.613 0.935 -25.086 1.00 18.17 352 LEU A C 1
ATOM 734 O O . LEU A 1 88 ? -9.787 1.161 -25.380 1.00 18.04 352 LEU A O 1
ATOM 739 N N . LEU A 1 89 ? -8.225 0.752 -23.826 1.00 17.79 353 LEU A N 1
ATOM 740 C CA . LEU A 1 89 ? -9.195 0.854 -22.735 1.00 18.52 353 LEU A CA 1
ATOM 741 C C . LEU A 1 89 ? -9.734 2.249 -22.448 1.00 18.23 353 LEU A C 1
ATOM 742 O O . LEU A 1 89 ? -10.930 2.399 -22.297 1.00 19.45 353 LEU A O 1
ATOM 747 N N . LYS A 1 90 ? -8.881 3.266 -22.443 1.00 20.07 354 LYS A N 1
ATOM 748 C CA . LYS A 1 90 ? -9.242 4.717 -22.302 1.00 21.22 354 LYS A CA 1
ATOM 749 C C . LYS A 1 90 ? -10.146 5.204 -23.428 1.00 22.28 354 LYS A C 1
ATOM 750 O O . LYS A 1 90 ? -10.981 6.072 -23.211 1.00 22.08 354 LYS A O 1
ATOM 756 N N . ALA A 1 91 ? -9.927 4.704 -24.644 1.00 22.34 355 ALA A N 1
ATOM 757 C CA . ALA A 1 91 ? -10.734 5.089 -25.796 1.00 23.54 355 ALA A CA 1
ATOM 758 C C . ALA A 1 91 ? -11.995 4.233 -25.916 1.00 24.77 355 ALA A C 1
ATOM 759 O O . ALA A 1 91 ? -13.055 4.720 -26.376 1.00 26.40 355 ALA A O 1
ATOM 761 N N . GLY A 1 92 ? -11.922 2.969 -25.487 1.00 24.03 356 GLY A N 1
ATOM 762 C CA . GLY A 1 92 ? -13.045 2.041 -25.785 1.00 23.58 356 GLY A CA 1
ATOM 763 C C . GLY A 1 92 ? -13.954 1.613 -24.661 1.00 22.88 356 GLY A C 1
ATOM 764 O O . GLY A 1 92 ? -15.049 1.184 -24.914 1.00 23.48 356 GLY A O 1
ATOM 765 N N . ALA A 1 93 ? -13.524 1.719 -23.415 1.00 22.89 357 ALA A N 1
ATOM 766 C CA . ALA A 1 93 ? -14.291 1.102 -22.337 1.00 23.33 357 ALA A CA 1
ATOM 767 C C . ALA A 1 93 ? -15.680 1.714 -22.203 1.00 23.43 357 ALA A C 1
ATOM 768 O O . ALA A 1 93 ? -16.669 0.959 -21.998 1.00 21.36 357 ALA A O 1
ATOM 770 N N . MET A 1 94 ? -15.746 3.051 -22.334 1.00 23.65 358 MET A N 1
ATOM 771 C CA . MET A 1 94 ? -17.011 3.776 -22.266 1.00 24.51 358 MET A CA 1
ATOM 772 C C . MET A 1 94 ? -17.895 3.497 -23.473 1.00 24.65 358 MET A C 1
ATOM 773 O O . MET A 1 94 ? -19.118 3.470 -23.352 1.00 25.43 358 MET A O 1
ATOM 778 N N . GLU A 1 95 ? -17.276 3.352 -24.640 1.00 23.02 359 GLU A N 1
ATOM 779 C CA . GLU A 1 95 ? -17.987 3.029 -25.860 1.00 22.23 359 GLU A CA 1
ATOM 780 C C . GLU A 1 95 ? -18.685 1.704 -25.669 1.00 21.03 359 GLU A C 1
ATOM 781 O O . GLU A 1 95 ? -19.852 1.597 -25.994 1.00 21.41 359 GLU A O 1
ATOM 787 N N . VAL A 1 96 ? -17.973 0.708 -25.128 1.00 19.65 360 VAL A N 1
ATOM 788 C CA . VAL A 1 96 ? -18.545 -0.596 -24.849 1.00 18.60 360 VAL A CA 1
ATOM 789 C C . VAL A 1 96 ? -19.665 -0.565 -23.843 1.00 19.00 360 VAL A C 1
ATOM 790 O O . VAL A 1 96 ? -20.709 -1.242 -24.051 1.00 18.87 360 VAL A O 1
ATOM 794 N N . VAL A 1 97 ? -19.485 0.207 -22.772 1.00 18.46 361 VAL A N 1
ATOM 795 C CA . VAL A 1 97 ? -20.584 0.438 -21.825 1.00 18.64 361 VAL A CA 1
ATOM 796 C C . VAL A 1 97 ? -21.837 1.024 -22.516 1.00 18.32 361 VAL A C 1
ATOM 797 O O . VAL A 1 97 ? -22.962 0.595 -22.268 1.00 18.63 361 VAL A O 1
ATOM 801 N N . LEU A 1 98 ? -21.647 2.005 -23.372 1.00 18.22 362 LEU A N 1
ATOM 802 C CA . LEU A 1 98 ? -22.808 2.556 -24.104 1.00 18.98 362 LEU A CA 1
ATOM 803 C C . LEU A 1 98 ? -23.512 1.531 -24.970 1.00 18.86 362 LEU A C 1
ATOM 804 O O . LEU A 1 98 ? -24.724 1.547 -25.062 1.00 19.37 362 LEU A O 1
ATOM 809 N N . VAL A 1 99 ? -22.768 0.625 -25.601 1.00 18.99 363 VAL A N 1
ATOM 810 C CA . VAL A 1 99 ? -23.391 -0.447 -26.367 1.00 19.09 363 VAL A CA 1
ATOM 811 C C . VAL A 1 99 ? -24.073 -1.452 -25.446 1.00 19.45 363 VAL A C 1
ATOM 812 O O . VAL A 1 99 ? -25.209 -1.873 -25.678 1.00 20.77 363 VAL A O 1
ATOM 816 N N . ARG A 1 100 ? -23.365 -1.878 -24.415 1.00 19.94 364 ARG A N 1
ATOM 817 C CA . ARG A 1 100 ? -23.949 -2.790 -23.411 1.00 19.58 364 ARG A CA 1
ATOM 818 C C . ARG A 1 100 ? -25.211 -2.181 -22.782 1.00 19.12 364 ARG A C 1
ATOM 819 O O . ARG A 1 100 ? -26.128 -2.889 -22.371 1.00 20.07 364 ARG A O 1
ATOM 827 N N . MET A 1 101 ? -25.265 -0.864 -22.715 1.00 17.77 365 MET A N 1
ATOM 828 C CA . MET A 1 101 ? -26.445 -0.201 -22.223 1.00 17.92 365 MET A CA 1
ATOM 829 C C . MET A 1 101 ? -27.781 -0.636 -22.923 1.00 19.13 365 MET A C 1
ATOM 830 O O . MET A 1 101 ? -28.817 -0.709 -22.267 1.00 20.33 365 MET A O 1
ATOM 835 N N . CYS A 1 102 ? -27.781 -0.965 -24.216 1.00 19.04 366 CYS A N 1
ATOM 836 C CA . CYS A 1 102 ? -29.058 -1.168 -24.906 1.00 19.55 366 CYS A CA 1
ATOM 837 C C . CYS A 1 102 ? -29.823 -2.363 -24.362 1.00 19.54 366 CYS A C 1
ATOM 838 O O . CYS A 1 102 ? -31.089 -2.420 -24.440 1.00 19.04 366 CYS A O 1
ATOM 841 N N . ARG A 1 103 ? -29.048 -3.295 -23.803 1.00 19.39 367 ARG A N 1
ATOM 842 C CA . ARG A 1 103 ? -29.563 -4.443 -23.073 1.00 19.87 367 ARG A CA 1
ATOM 843 C C . ARG A 1 103 ? -30.362 -4.052 -21.861 1.00 19.80 367 ARG A C 1
ATOM 844 O O . ARG A 1 103 ? -31.424 -4.615 -21.601 1.00 21.13 367 ARG A O 1
ATOM 852 N N . ALA A 1 104 ? -29.858 -3.072 -21.133 1.00 20.13 368 ALA A N 1
ATOM 853 C CA . ALA A 1 104 ? -30.438 -2.618 -19.862 1.00 20.33 368 ALA A CA 1
ATOM 854 C C . ALA A 1 104 ? -31.415 -1.485 -20.084 1.00 20.10 368 ALA A C 1
ATOM 855 O O . ALA A 1 104 ? -31.818 -0.803 -19.113 1.00 18.27 368 ALA A O 1
ATOM 857 N N . TYR A 1 105 ? -31.758 -1.263 -21.361 1.00 20.67 369 TYR A N 1
ATOM 858 C CA . TYR A 1 105 ? -32.631 -0.144 -21.772 1.00 22.25 369 TYR A CA 1
ATOM 859 C C . TYR A 1 105 ? -33.955 -0.693 -22.310 1.00 23.17 369 TYR A C 1
ATOM 860 O O . TYR A 1 105 ? -33.924 -1.504 -23.228 1.00 25.07 369 TYR A O 1
ATOM 869 N N . ASN A 1 106 ? -35.081 -0.229 -21.822 1.00 22.62 370 ASN A N 1
ATOM 870 C CA . ASN A 1 106 ? -36.398 -0.481 -22.399 1.00 22.39 370 ASN A CA 1
ATOM 871 C C . ASN A 1 106 ? -36.832 0.600 -23.402 1.00 20.57 370 ASN A C 1
ATOM 872 O O . ASN A 1 106 ? -37.161 1.637 -23.003 1.00 19.15 370 ASN A O 1
ATOM 877 N N . ALA A 1 107 ? -36.837 0.260 -24.650 1.00 19.50 371 ALA A N 1
ATOM 878 C CA . ALA A 1 107 ? -37.285 1.147 -25.654 1.00 20.07 371 ALA A CA 1
ATOM 879 C C . ALA A 1 107 ? -38.767 1.542 -25.530 1.00 20.13 371 ALA A C 1
ATOM 880 O O . ALA A 1 107 ? -39.092 2.610 -25.911 1.00 20.22 371 ALA A O 1
ATOM 882 N N . ASP A 1 108 ? -39.618 0.708 -24.933 1.00 20.58 372 ASP A N 1
ATOM 883 C CA . ASP A 1 108 ? -41.022 1.038 -24.759 1.00 21.82 372 ASP A CA 1
ATOM 884 C C . ASP A 1 108 ? -41.270 2.297 -23.988 1.00 21.23 372 ASP A C 1
ATOM 885 O O . ASP A 1 108 ? -42.179 2.974 -24.250 1.00 20.54 372 ASP A O 1
ATOM 890 N N . ASN A 1 109 ? -40.480 2.582 -22.983 1.00 20.88 373 ASN A N 1
ATOM 891 C CA . ASN A 1 109 ? -40.738 3.762 -22.175 1.00 21.04 373 ASN A CA 1
ATOM 892 C C . ASN A 1 109 ? -39.459 4.555 -21.989 1.00 21.02 373 ASN A C 1
ATOM 893 O O . ASN A 1 109 ? -39.429 5.473 -21.208 1.00 21.39 373 ASN A O 1
ATOM 898 N N . ARG A 1 110 ? -38.428 4.211 -22.763 1.00 21.33 374 ARG A N 1
ATOM 899 C CA . ARG A 1 110 ? -37.113 4.859 -22.715 1.00 21.92 374 ARG A CA 1
ATOM 900 C C . ARG A 1 110 ? -36.543 4.905 -21.291 1.00 21.10 374 ARG A C 1
ATOM 901 O O . ARG A 1 110 ? -36.064 5.951 -20.833 1.00 21.89 374 ARG A O 1
ATOM 909 N N . THR A 1 111 ? -36.534 3.754 -20.614 1.00 19.80 375 THR A N 1
ATOM 910 C CA . THR A 1 111 ? -35.943 3.679 -19.260 1.00 18.65 375 THR A CA 1
ATOM 911 C C . THR A 1 111 ? -34.693 2.791 -19.248 1.00 17.67 375 THR A C 1
ATOM 912 O O . THR A 1 111 ? -34.559 1.926 -20.091 1.00 17.45 375 THR A O 1
ATOM 916 N N . VAL A 1 112 ? -33.795 3.017 -18.277 1.00 16.33 376 VAL A N 1
ATOM 917 C CA . VAL A 1 112 ? -32.623 2.191 -18.070 1.00 15.06 376 VAL A CA 1
ATOM 918 C C . VAL A 1 112 ? -32.674 1.546 -16.659 1.00 16.47 376 VAL A C 1
ATOM 919 O O . VAL A 1 112 ? -33.280 2.088 -15.671 1.00 16.05 376 VAL A O 1
ATOM 923 N N . PHE A 1 113 ? -32.022 0.405 -16.559 1.00 16.08 377 PHE A N 1
ATOM 924 C CA . PHE A 1 113 ? -31.867 -0.264 -15.307 1.00 18.16 377 PHE A CA 1
ATOM 925 C C . PHE A 1 113 ? -30.829 0.442 -14.408 1.00 18.10 377 PHE A C 1
ATOM 926 O O . PHE A 1 113 ? -29.690 0.603 -14.810 1.00 17.71 377 PHE A O 1
ATOM 934 N N . PHE A 1 114 ? -31.234 0.849 -13.207 1.00 18.29 378 PHE A N 1
ATOM 935 C CA . PHE A 1 114 ? -30.326 1.550 -12.290 1.00 19.75 378 PHE A CA 1
ATOM 936 C C . PHE A 1 114 ? -30.717 1.236 -10.861 1.00 19.77 378 PHE A C 1
ATOM 937 O O . PHE A 1 114 ? -31.866 1.419 -10.499 1.00 20.29 378 PHE A O 1
ATOM 945 N N . GLU A 1 115 ? -29.787 0.732 -10.062 1.00 20.68 379 GLU A N 1
ATOM 946 C CA . GLU A 1 115 ? -30.056 0.394 -8.644 1.00 22.24 379 GLU A CA 1
ATOM 947 C C . GLU A 1 115 ? -31.384 -0.353 -8.408 1.00 22.99 379 GLU A C 1
ATOM 948 O O . GLU A 1 115 ? -32.192 0.003 -7.549 1.00 23.26 379 GLU A O 1
ATOM 954 N N . GLY A 1 116 ? -31.612 -1.383 -9.209 1.00 23.67 380 GLY A N 1
ATOM 955 C CA . GLY A 1 116 ? -32.634 -2.356 -8.922 1.00 22.91 380 GLY A CA 1
ATOM 956 C C . GLY A 1 116 ? -33.951 -2.106 -9.592 1.00 23.38 380 GLY A C 1
ATOM 957 O O . GLY A 1 116 ? -34.814 -2.990 -9.565 1.00 24.43 380 GLY A O 1
ATOM 958 N N . LYS A 1 117 ? -34.119 -0.926 -10.197 1.00 22.61 381 LYS A N 1
ATOM 959 C CA . LYS A 1 117 ? -35.338 -0.596 -10.975 1.00 22.02 381 LYS A CA 1
ATOM 960 C C . LYS A 1 117 ? -35.021 0.165 -12.306 1.00 20.71 381 LYS A C 1
ATOM 961 O O . LYS A 1 117 ? -33.875 0.533 -12.562 1.00 20.13 381 LYS A O 1
ATOM 967 N N . TYR A 1 118 ? -36.042 0.365 -13.139 1.00 19.32 382 TYR A N 1
ATOM 968 C CA . TYR A 1 118 ? -35.929 1.137 -14.339 1.00 19.62 382 TYR A CA 1
ATOM 969 C C . TYR A 1 118 ? -36.356 2.580 -14.137 1.00 20.65 382 TYR A C 1
ATOM 970 O O . TYR A 1 118 ? -37.484 2.890 -13.653 1.00 22.58 382 TYR A O 1
ATOM 979 N N . GLY A 1 119 ? -35.489 3.484 -14.542 1.00 19.80 383 GLY A N 1
ATOM 980 C CA . GLY A 1 119 ? -35.870 4.873 -14.515 1.00 19.66 383 GLY A CA 1
ATOM 981 C C . GLY A 1 119 ? -35.589 5.588 -15.802 1.00 18.85 383 GLY A C 1
ATOM 982 O O . GLY A 1 119 ? -34.725 5.192 -16.544 1.00 18.26 383 GLY A O 1
ATOM 983 N N . GLY A 1 120 ? -36.348 6.639 -16.056 1.00 19.71 384 GLY A N 1
ATOM 984 C CA . GLY A 1 120 ? -36.115 7.511 -17.204 1.00 22.04 384 GLY A CA 1
ATOM 985 C C . GLY A 1 120 ? -34.987 8.524 -16.987 1.00 23.05 384 GLY A C 1
ATOM 986 O O . GLY A 1 120 ? -34.265 8.512 -15.968 1.00 21.97 384 GLY A O 1
ATOM 987 N N . MET A 1 121 ? -34.836 9.393 -17.975 1.00 24.19 385 MET A N 1
ATOM 988 C CA . MET A 1 121 ? -33.861 10.465 -17.943 1.00 27.07 385 MET A CA 1
ATOM 989 C C . MET A 1 121 ? -33.937 11.321 -16.679 1.00 26.57 385 MET A C 1
ATOM 990 O O . MET A 1 121 ? -32.926 11.651 -16.076 1.00 26.77 385 MET A O 1
ATOM 995 N N . GLU A 1 122 ? -35.150 11.710 -16.313 1.00 27.69 386 GLU A N 1
ATOM 996 C CA . GLU A 1 122 ? -35.396 12.513 -15.110 1.00 28.37 386 GLU A CA 1
ATOM 997 C C . GLU A 1 122 ? -34.764 11.929 -13.835 1.00 27.46 386 GLU A C 1
ATOM 998 O O . GLU A 1 122 ? -34.436 12.660 -12.911 1.00 27.43 386 GLU A O 1
ATOM 1004 N N . LEU A 1 123 ? -34.579 10.619 -13.792 1.00 26.07 387 LEU A N 1
ATOM 1005 C CA . LEU A 1 123 ? -33.922 10.023 -12.660 1.00 25.38 387 LEU A CA 1
ATOM 1006 C C . LEU A 1 123 ? -32.529 10.648 -12.458 1.00 24.24 387 LEU A C 1
ATOM 1007 O O . LEU A 1 123 ? -32.026 10.725 -11.321 1.00 23.57 387 LEU A O 1
ATOM 1012 N N . PHE A 1 124 ? -31.931 11.125 -13.558 1.00 22.49 388 PHE A N 1
ATOM 1013 C CA . PHE A 1 124 ? -30.541 11.626 -13.541 1.00 22.40 388 PHE A CA 1
ATOM 1014 C C . PHE A 1 124 ? -30.334 13.124 -13.506 1.00 22.77 388 PHE A C 1
ATOM 1015 O O . PHE A 1 124 ? -29.191 13.578 -13.657 1.00 23.28 388 PHE A O 1
ATOM 1023 N N . ARG A 1 125 ? -31.412 13.877 -13.284 1.00 22.15 389 ARG A N 1
ATOM 1024 C CA . ARG A 1 125 ? -31.338 15.328 -13.315 1.00 23.03 389 ARG A CA 1
ATOM 1025 C C . ARG A 1 125 ? -30.332 16.002 -12.350 1.00 22.24 389 ARG A C 1
ATOM 1026 O O . ARG A 1 125 ? -29.796 17.023 -12.704 1.00 22.93 389 ARG A O 1
ATOM 1034 N N . ALA A 1 126 ? -30.017 15.407 -11.187 1.00 21.98 390 ALA A N 1
ATOM 1035 C CA . ALA A 1 126 ? -29.092 16.056 -10.228 1.00 21.02 390 ALA A CA 1
ATOM 1036 C C . ALA A 1 126 ? -27.634 16.016 -10.715 1.00 20.70 390 ALA A C 1
ATOM 1037 O O . ALA A 1 126 ? -26.760 16.733 -10.190 1.00 21.38 390 ALA A O 1
ATOM 1039 N N . LEU A 1 127 ? -27.352 15.185 -11.712 1.00 21.13 391 LEU A N 1
ATOM 1040 C CA . LEU A 1 127 ? -26.014 15.188 -12.368 1.00 21.21 391 LEU A CA 1
ATOM 1041 C C . LEU A 1 127 ? -25.694 16.490 -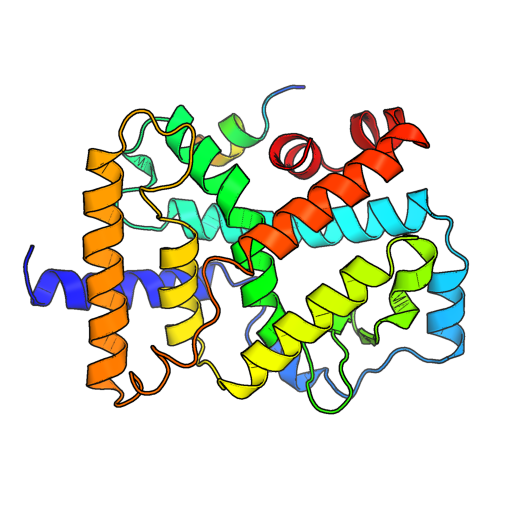13.100 1.00 22.42 391 LEU A C 1
ATOM 1042 O O . LEU A 1 127 ? -24.538 16.826 -13.284 1.00 23.39 391 LEU A O 1
ATOM 1047 N N . GLY A 1 128 ? -26.705 17.199 -13.574 1.00 22.87 392 GLY A N 1
ATOM 1048 C CA . GLY A 1 128 ? -26.487 18.526 -14.091 1.00 23.90 392 GLY A CA 1
ATOM 1049 C C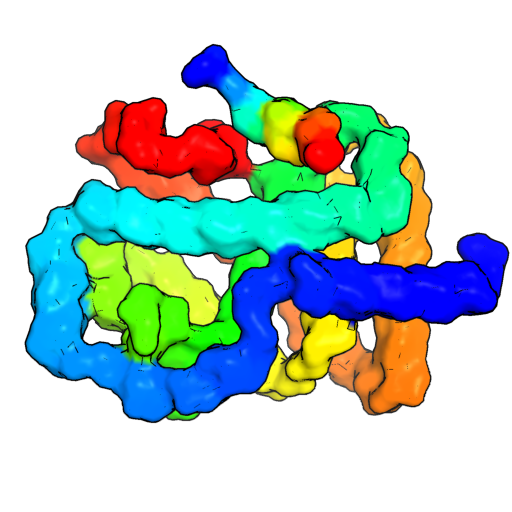 . GLY A 1 128 ? -25.877 18.506 -15.461 1.00 25.63 392 GLY A C 1
ATOM 1050 O O . GLY A 1 128 ? -25.033 19.407 -15.795 1.00 25.74 392 GLY A O 1
ATOM 1051 N N . CYS A 1 129 ? -26.272 17.498 -16.246 1.00 25.53 393 CYS A N 1
ATOM 1052 C CA . CYS A 1 129 ? -25.664 17.275 -17.557 1.00 26.75 393 CYS A CA 1
ATOM 1053 C C . CYS A 1 129 ? -26.650 16.604 -18.516 1.00 26.36 393 CYS A C 1
ATOM 1054 O O . CYS A 1 129 ? -26.490 15.471 -18.992 1.00 26.65 393 CYS A O 1
ATOM 1057 N N . SER A 1 130 ? -27.650 17.381 -18.858 1.00 26.59 394 SER A N 1
ATOM 1058 C CA . SER A 1 130 ? -28.906 16.861 -19.293 1.00 27.68 394 SER A CA 1
ATOM 1059 C C . SER A 1 130 ? -28.996 16.661 -20.811 1.00 27.31 394 SER A C 1
ATOM 1060 O O . SER A 1 130 ? -29.740 15.796 -21.262 1.00 26.98 394 SER A O 1
ATOM 1063 N N . GLU A 1 131 ? -28.273 17.475 -21.578 1.00 27.07 395 GLU A N 1
ATOM 1064 C CA . GLU A 1 131 ? -28.083 17.267 -23.024 1.00 27.99 395 GLU A CA 1
ATOM 1065 C C . GLU A 1 131 ? -27.328 15.944 -23.252 1.00 25.53 395 GLU A C 1
ATOM 1066 O O . GLU A 1 131 ? -27.643 15.152 -24.153 1.00 24.41 395 GLU A O 1
ATOM 1072 N N . LEU A 1 132 ? -26.376 15.664 -22.378 1.00 23.86 396 LEU A N 1
ATOM 1073 C CA . LEU A 1 132 ? -25.646 14.412 -22.478 1.00 23.47 396 LEU A CA 1
ATOM 1074 C C . LEU A 1 132 ? -26.552 13.187 -22.214 1.00 22.38 396 LEU A C 1
ATOM 1075 O O . LEU A 1 132 ? -26.572 12.265 -23.014 1.00 22.47 396 LEU A O 1
ATOM 1080 N N . ILE A 1 133 ? -27.331 13.195 -21.129 1.00 21.99 397 ILE A N 1
ATOM 1081 C CA . ILE A 1 133 ? -28.206 12.056 -20.801 1.00 21.26 397 ILE A CA 1
ATOM 1082 C C . ILE A 1 133 ? -29.186 11.805 -21.941 1.00 21.43 397 ILE A C 1
ATOM 1083 O O . ILE A 1 133 ? -29.399 10.666 -22.376 1.00 20.42 397 ILE A O 1
ATOM 1088 N N . SER A 1 134 ? -29.758 12.884 -22.454 1.00 21.92 398 SER A N 1
ATOM 1089 C CA . SER A 1 134 ? -30.637 12.784 -23.617 1.00 22.78 398 SER A CA 1
ATOM 1090 C C . SER A 1 134 ? -29.973 12.164 -24.881 1.00 22.17 398 SER A C 1
ATOM 1091 O O . SER A 1 134 ? -30.548 11.287 -25.507 1.00 22.30 398 SER A O 1
ATOM 1094 N N . SER A 1 135 ? -28.774 12.613 -25.233 1.00 21.97 399 SER A N 1
ATOM 1095 C CA . SER A 1 135 ? -27.942 11.978 -26.281 1.00 21.82 399 SER A CA 1
ATOM 1096 C C . SER A 1 135 ? -27.699 10.487 -26.083 1.00 21.58 399 SER A C 1
ATOM 1097 O O . SER A 1 135 ? -27.820 9.709 -27.030 1.00 21.38 399 SER A O 1
ATOM 1100 N N . ILE A 1 136 ? -27.362 10.105 -24.843 1.00 21.12 400 ILE A N 1
ATOM 1101 C CA . ILE A 1 136 ? -27.104 8.719 -24.482 1.00 20.25 400 ILE A CA 1
ATOM 1102 C C . ILE A 1 136 ? -28.336 7.810 -24.596 1.00 19.69 400 ILE A C 1
ATOM 1103 O O . ILE A 1 136 ? -28.226 6.702 -25.112 1.00 20.79 400 ILE A O 1
ATOM 1108 N N . PHE A 1 137 ? -29.488 8.268 -24.113 1.00 19.45 401 PHE A N 1
ATOM 1109 C CA . PHE A 1 137 ? -30.780 7.583 -24.292 1.00 18.98 401 PHE A CA 1
ATOM 1110 C C . PHE A 1 137 ? -31.217 7.547 -25.773 1.00 19.84 401 PHE A C 1
ATOM 1111 O O . PHE A 1 137 ? -31.885 6.620 -26.224 1.00 20.21 401 PHE A O 1
ATOM 1119 N N . ASP A 1 138 ? -30.849 8.547 -26.549 1.00 21.15 402 ASP A N 1
ATOM 1120 C CA . ASP A 1 138 ? -31.136 8.517 -27.979 1.00 23.12 402 ASP A CA 1
ATOM 1121 C C . ASP A 1 138 ? -30.300 7.449 -28.658 1.00 22.09 402 ASP A C 1
ATOM 1122 O O . ASP A 1 138 ? -30.786 6.717 -29.448 1.00 20.47 402 ASP A O 1
ATOM 1127 N N . PHE A 1 139 ? -29.026 7.375 -28.322 1.00 22.30 403 PHE A N 1
ATOM 1128 C CA . PHE A 1 139 ? -28.133 6.376 -28.897 1.00 22.21 403 PHE A CA 1
ATOM 1129 C C . PHE A 1 139 ? -28.651 4.992 -28.540 1.00 21.35 403 PHE A C 1
ATOM 1130 O O . PHE A 1 139 ? -28.918 4.155 -29.414 1.00 21.48 403 PHE A O 1
ATOM 1138 N N . SER A 1 140 ? -28.906 4.806 -27.256 1.00 20.95 404 SER A N 1
ATOM 1139 C CA . SER A 1 140 ? -29.402 3.542 -26.799 1.00 20.45 404 SER A CA 1
ATOM 1140 C C . SER A 1 140 ? -30.688 3.160 -27.544 1.00 20.95 404 SER A C 1
ATOM 1141 O O . SER A 1 140 ? -30.847 1.989 -27.974 1.00 21.30 404 SER A O 1
ATOM 1144 N N . HIS A 1 141 ? -31.566 4.143 -27.763 1.00 21.23 405 HIS A N 1
ATOM 1145 C CA . HIS A 1 141 ? -32.821 3.876 -28.473 1.00 23.40 405 HIS A CA 1
ATOM 1146 C C . HIS A 1 141 ? -32.611 3.496 -29.936 1.00 23.41 405 HIS A C 1
ATOM 1147 O O . HIS A 1 141 ? -33.346 2.656 -30.466 1.00 24.07 405 HIS A O 1
ATOM 1154 N N . SER A 1 142 ? -31.637 4.103 -30.603 1.00 24.34 406 SER A N 1
ATOM 1155 C CA . SER A 1 142 ? -31.401 3.771 -32.034 1.00 25.48 406 SER A CA 1
ATOM 1156 C C . SER A 1 142 ? -30.782 2.384 -32.093 1.00 25.26 406 SER A C 1
ATOM 1157 O O . SER A 1 142 ? -31.024 1.638 -33.021 1.00 26.53 406 SER A O 1
ATOM 1160 N N . LEU A 1 143 ? -30.025 2.024 -31.067 1.00 24.64 407 LEU A N 1
ATOM 1161 C CA . LEU A 1 143 ? -29.388 0.726 -31.020 1.00 25.21 407 LEU A CA 1
ATOM 1162 C C . LEU A 1 143 ? -30.414 -0.394 -30.842 1.00 26.08 407 LEU A C 1
ATOM 1163 O O . LEU A 1 143 ? -30.211 -1.507 -31.349 1.00 25.77 407 LEU A O 1
ATOM 1168 N N . SER A 1 144 ? -31.484 -0.112 -30.082 1.00 26.04 408 SER A N 1
ATOM 1169 C CA . SER A 1 144 ? -32.515 -1.116 -29.793 1.00 27.35 408 SER A CA 1
ATOM 1170 C C . SER A 1 144 ? -33.305 -1.485 -31.030 1.00 26.91 408 SER A C 1
ATOM 1171 O O . SER A 1 144 ? -33.832 -2.591 -31.133 1.00 26.13 408 SER A O 1
ATOM 1174 N N . ALA A 1 145 ? -33.454 -0.512 -31.920 1.00 26.87 409 ALA A N 1
ATOM 1175 C CA . ALA A 1 145 ? -34.100 -0.731 -33.205 1.00 27.45 409 ALA A CA 1
ATOM 1176 C C . ALA A 1 145 ? -33.353 -1.823 -34.011 1.00 26.73 409 ALA A C 1
ATOM 1177 O O . ALA A 1 145 ? -33.975 -2.570 -34.721 1.00 27.52 409 ALA A O 1
ATOM 1179 N N . LEU A 1 146 ? -32.048 -1.964 -33.822 1.00 26.91 410 LEU A N 1
ATOM 1180 C CA . LEU A 1 146 ? -31.266 -3.092 -34.398 1.00 26.80 410 LEU A CA 1
ATOM 1181 C C . LEU A 1 146 ? -31.586 -4.469 -33.905 1.00 27.61 410 LEU A C 1
ATOM 1182 O O . LEU A 1 146 ? -31.301 -5.459 -34.610 1.00 28.24 410 LEU A O 1
ATOM 1187 N N . HIS A 1 147 ? -32.157 -4.573 -32.706 1.00 28.01 411 HIS A N 1
ATOM 1188 C CA . HIS A 1 147 ? -32.446 -5.892 -32.100 1.00 28.57 411 HIS A CA 1
ATOM 1189 C C . HIS A 1 147 ? -31.219 -6.821 -32.098 1.00 27.98 411 HIS A C 1
ATOM 1190 O O . HIS A 1 147 ? -31.232 -7.925 -32.691 1.00 29.61 411 HIS A O 1
ATOM 1197 N N . PHE A 1 148 ? -30.144 -6.368 -31.486 1.00 26.08 412 PHE A N 1
ATOM 1198 C CA . PHE A 1 148 ? -28.937 -7.217 -31.347 1.00 25.49 412 PHE A CA 1
ATOM 1199 C C . PHE A 1 148 ? -29.174 -8.497 -30.558 1.00 23.44 412 PHE A C 1
ATOM 1200 O O . PHE A 1 148 ? -29.911 -8.517 -29.586 1.00 22.38 412 PHE A O 1
ATOM 1208 N N . SER A 1 149 ? -28.517 -9.557 -30.980 1.00 21.88 413 SER A N 1
ATOM 1209 C CA . SER A 1 149 ? -28.417 -10.716 -30.153 1.00 20.85 413 SER A CA 1
ATOM 1210 C C . SER A 1 149 ? -27.254 -10.505 -29.181 1.00 20.29 413 SER A C 1
ATOM 1211 O O . SER A 1 149 ? -26.439 -9.570 -29.318 1.00 19.90 413 SER A O 1
ATOM 1214 N N . GLU A 1 150 ? -27.179 -11.377 -28.194 1.00 19.90 414 GLU A N 1
ATOM 1215 C CA . GLU A 1 150 ? -25.990 -11.471 -27.354 1.00 20.57 414 GLU A CA 1
ATOM 1216 C C . GLU A 1 150 ? -24.727 -11.724 -28.167 1.00 20.50 414 GLU A C 1
ATOM 1217 O O . GLU A 1 150 ? -23.764 -10.999 -28.004 1.00 21.64 414 GLU A O 1
ATOM 1223 N N . ASP A 1 151 ? -24.721 -12.728 -29.044 1.00 20.25 415 ASP A N 1
ATOM 1224 C CA . ASP A 1 151 ? -23.587 -12.937 -29.934 1.00 21.49 415 ASP A CA 1
ATOM 1225 C C . ASP A 1 151 ? -23.142 -11.702 -30.717 1.00 21.00 415 ASP A C 1
ATOM 1226 O O . ASP A 1 151 ? -21.914 -11.424 -30.808 1.00 21.10 415 ASP A O 1
ATOM 1231 N N . GLU A 1 152 ? -24.099 -10.948 -31.254 1.00 20.32 416 GLU A N 1
ATOM 1232 C CA . GLU A 1 152 ? -23.768 -9.696 -32.006 1.00 21.87 416 GLU A CA 1
ATOM 1233 C C . GLU A 1 152 ? -23.226 -8.567 -31.145 1.00 20.42 416 GLU A C 1
ATOM 1234 O O . GLU A 1 152 ? -22.377 -7.787 -31.575 1.00 20.12 416 GLU A O 1
ATOM 1240 N N . ILE A 1 153 ? -23.758 -8.448 -29.926 1.00 20.75 417 ILE A N 1
ATOM 1241 C CA . ILE A 1 153 ? -23.173 -7.559 -28.923 1.00 19.85 417 ILE A CA 1
ATOM 1242 C C . ILE A 1 153 ? -21.720 -7.942 -28.612 1.00 18.72 417 ILE A C 1
ATOM 1243 O O . ILE A 1 153 ? -20.821 -7.065 -28.595 1.00 19.60 417 ILE A O 1
ATOM 1248 N N . ALA A 1 154 ? -21.473 -9.236 -28.431 1.00 17.90 418 ALA A N 1
ATOM 1249 C CA . ALA A 1 154 ? -20.100 -9.742 -28.191 1.00 17.67 418 ALA A CA 1
ATOM 1250 C C . ALA A 1 154 ? -19.156 -9.337 -29.298 1.00 16.83 418 ALA A C 1
ATOM 1251 O O . ALA A 1 154 ? -18.100 -8.751 -29.079 1.00 16.60 418 ALA A O 1
ATOM 1253 N N . LEU A 1 155 ? -19.555 -9.635 -30.519 1.00 18.12 419 LEU A N 1
ATOM 1254 C CA . LEU A 1 155 ? -18.635 -9.482 -31.621 1.00 18.32 419 LEU A CA 1
ATOM 1255 C C . LEU A 1 155 ? -18.454 -8.022 -31.908 1.00 18.78 419 LEU A C 1
ATOM 1256 O O . LEU A 1 155 ? -17.326 -7.566 -32.082 1.00 18.34 419 LEU A O 1
ATOM 1261 N N . TYR A 1 156 ? -19.546 -7.263 -31.855 1.00 19.13 420 TYR A N 1
ATOM 1262 C CA . TYR A 1 156 ? -19.439 -5.829 -32.141 1.00 19.95 420 TYR A CA 1
ATOM 1263 C C . TYR A 1 156 ? -18.591 -5.125 -31.087 1.00 18.91 420 TYR A C 1
ATOM 1264 O O . TYR A 1 156 ? -17.667 -4.391 -31.414 1.00 17.99 420 TYR A O 1
ATOM 1273 N N . THR A 1 157 ? -18.882 -5.343 -29.804 1.00 19.01 421 THR A N 1
ATOM 1274 C CA . THR A 1 157 ? -18.085 -4.637 -28.764 1.00 17.75 421 THR A CA 1
ATOM 1275 C C . THR A 1 157 ? -16.641 -5.079 -28.724 1.00 18.18 421 THR A C 1
ATOM 1276 O O . THR A 1 157 ? -15.778 -4.293 -28.361 1.00 17.41 421 THR A O 1
ATOM 1280 N N . ALA A 1 158 ? -16.354 -6.322 -29.115 1.00 19.16 422 ALA A N 1
ATOM 1281 C CA . ALA A 1 158 ? -14.929 -6.670 -29.275 1.00 20.95 422 ALA A CA 1
ATOM 1282 C C . ALA A 1 158 ? -14.243 -5.730 -30.288 1.00 21.75 422 ALA A C 1
ATOM 1283 O O . ALA A 1 158 ? -13.071 -5.373 -30.109 1.00 21.90 422 ALA A O 1
ATOM 1285 N N . LEU A 1 159 ? -15.008 -5.320 -31.309 1.00 22.46 423 LEU A N 1
ATOM 1286 C CA . LEU A 1 159 ? -14.519 -4.517 -32.422 1.00 24.06 423 LEU A CA 1
ATOM 1287 C C . LEU A 1 159 ? -14.424 -3.048 -32.050 1.00 24.16 423 LEU A C 1
ATOM 1288 O O . LEU A 1 159 ? -13.520 -2.349 -32.512 1.00 24.79 423 LEU A O 1
ATOM 1293 N N . VAL A 1 160 ? -15.342 -2.559 -31.212 1.00 24.26 424 VAL A N 1
ATOM 1294 C CA . VAL A 1 160 ? -15.180 -1.212 -30.702 1.00 24.11 424 VAL A CA 1
ATOM 1295 C C . VAL A 1 160 ? -13.887 -1.107 -29.883 1.00 24.30 424 VAL A C 1
ATOM 1296 O O . VAL A 1 160 ? -13.178 -0.103 -29.937 1.00 24.74 424 VAL A O 1
ATOM 1300 N N . LEU A 1 161 ? -13.554 -2.154 -29.150 1.00 23.98 425 LEU A N 1
ATOM 1301 C CA . LEU A 1 161 ? -12.365 -2.114 -28.314 1.00 24.84 425 LEU A CA 1
ATOM 1302 C C . LEU A 1 161 ? -11.088 -2.224 -29.141 1.00 24.89 425 LEU A C 1
ATOM 1303 O O . LEU A 1 161 ? -10.150 -1.444 -28.952 1.00 24.43 425 LEU A O 1
ATOM 1308 N N . ILE A 1 162 ? -11.059 -3.178 -30.073 1.00 24.77 426 ILE A N 1
ATOM 1309 C CA . ILE A 1 162 ? -9.819 -3.493 -30.793 1.00 25.02 426 ILE A CA 1
ATOM 1310 C C . ILE A 1 162 ? -9.777 -2.713 -32.100 1.00 25.38 426 ILE A C 1
ATOM 1311 O O . ILE A 1 162 ? -10.191 -3.184 -33.133 1.00 26.08 426 ILE A O 1
ATOM 1316 N N . ASN A 1 163 ? -9.264 -1.503 -32.022 1.00 25.54 427 ASN A N 1
ATOM 1317 C CA . ASN A 1 163 ? -9.285 -0.581 -33.125 1.00 25.85 427 ASN A CA 1
ATOM 1318 C C . ASN A 1 163 ? -7.892 0.058 -33.305 1.00 25.70 427 ASN A C 1
ATOM 1319 O O . ASN A 1 163 ? -7.357 0.690 -32.377 1.00 24.94 427 ASN A O 1
ATOM 1324 N N . ALA A 1 164 ? -7.340 -0.091 -34.514 1.00 25.17 428 ALA A N 1
ATOM 1325 C CA . ALA A 1 164 ? -5.979 0.293 -34.825 1.00 25.42 428 ALA A CA 1
ATOM 1326 C C . ALA A 1 164 ? -5.830 1.789 -35.104 1.00 25.17 428 ALA A C 1
ATOM 1327 O O . ALA A 1 164 ? -4.726 2.331 -35.058 1.00 26.29 428 ALA A O 1
ATOM 1329 N N . HIS A 1 165 ? -6.941 2.456 -35.372 1.00 24.77 429 HIS A N 1
ATOM 1330 C CA . HIS A 1 165 ? -6.949 3.911 -35.473 1.00 24.81 429 HIS A CA 1
ATOM 1331 C C . HIS A 1 165 ? -6.922 4.707 -34.119 1.00 24.02 429 HIS A C 1
ATOM 1332 O O . HIS A 1 165 ? -6.679 5.938 -34.127 1.00 22.89 429 HIS A O 1
ATOM 1339 N N . ARG A 1 166 ? -7.151 4.041 -32.977 1.00 22.12 430 ARG A N 1
ATOM 1340 C CA . ARG A 1 166 ? -7.071 4.761 -31.687 1.00 22.86 430 ARG A CA 1
ATOM 1341 C C . ARG A 1 166 ? -5.785 5.627 -31.626 1.00 22.82 430 ARG A C 1
ATOM 1342 O O . ARG A 1 166 ? -4.703 5.143 -31.928 1.00 22.35 430 ARG A O 1
ATOM 1350 N N . PRO A 1 167 ? -5.917 6.936 -31.313 1.00 24.19 431 PRO A N 1
ATOM 1351 C CA . PRO A 1 167 ? -4.670 7.727 -31.200 1.00 23.77 431 PRO A CA 1
ATOM 1352 C C . PRO A 1 167 ? -3.837 7.298 -29.961 1.00 24.12 431 PRO A C 1
ATOM 1353 O O . PRO A 1 167 ? -4.400 6.931 -28.928 1.00 23.40 431 PRO A O 1
ATOM 1357 N N . GLY A 1 168 ? -2.514 7.289 -30.094 1.00 23.85 432 GLY A N 1
ATOM 1358 C CA . GLY A 1 168 ? -1.618 7.044 -28.963 1.00 24.27 432 GLY A CA 1
ATOM 1359 C C . GLY A 1 168 ? -0.984 5.657 -29.025 1.00 25.05 432 GLY A C 1
ATOM 1360 O O . GLY A 1 168 ? -0.054 5.338 -28.259 1.00 25.47 432 GLY A O 1
ATOM 1361 N N . LEU A 1 169 ? -1.470 4.823 -29.944 1.00 24.97 433 LEU A N 1
ATOM 1362 C CA . LEU A 1 169 ? -0.877 3.495 -30.129 1.00 24.81 433 LEU A CA 1
ATOM 1363 C C . LEU A 1 169 ? 0.610 3.528 -30.564 1.00 24.69 433 LEU A C 1
ATOM 1364 O O . LEU A 1 169 ? 1.006 4.283 -31.448 1.00 23.92 433 LEU A O 1
ATOM 1369 N N . GLN A 1 170 ? 1.426 2.726 -29.893 1.00 25.94 434 GLN A N 1
ATOM 1370 C CA . GLN A 1 170 ? 2.795 2.462 -30.366 1.00 27.94 434 GLN A CA 1
ATOM 1371 C C . GLN A 1 170 ? 2.809 1.403 -31.463 1.00 29.20 434 GLN A C 1
ATOM 1372 O O . GLN A 1 170 ? 3.378 1.622 -32.531 1.00 30.87 434 GLN A O 1
ATOM 1378 N N . GLU A 1 171 ? 2.141 0.285 -31.232 1.00 30.56 435 GLU A N 1
ATOM 1379 C CA . GLU A 1 171 ? 2.213 -0.831 -32.172 1.00 32.49 435 GLU A CA 1
ATOM 1380 C C . GLU A 1 171 ? 0.886 -1.081 -32.852 1.00 32.78 435 GLU A C 1
ATOM 1381 O O . GLU A 1 171 ? 0.253 -2.143 -32.688 1.00 32.69 435 GLU A O 1
ATOM 1387 N N . LYS A 1 172 ? 0.494 -0.030 -33.572 1.00 33.52 436 LYS A N 1
ATOM 1388 C CA . LYS A 1 172 ? -0.577 0.069 -34.563 1.00 34.44 436 LYS A CA 1
ATOM 1389 C C . LYS A 1 172 ? -0.742 -1.165 -35.450 1.00 34.44 436 LYS A C 1
ATOM 1390 O O . LYS A 1 172 ? -1.858 -1.643 -35.655 1.00 35.08 436 LYS A O 1
ATOM 1396 N N . ARG A 1 173 ? 0.364 -1.684 -35.971 1.00 34.20 437 ARG A N 1
ATOM 1397 C CA . ARG A 1 173 ? 0.296 -2.843 -36.859 1.00 34.48 437 ARG A CA 1
ATOM 1398 C C . ARG A 1 173 ? -0.047 -4.143 -36.129 1.00 32.69 437 ARG A C 1
ATOM 1399 O O . ARG A 1 173 ? -0.799 -4.961 -36.663 1.00 32.12 437 ARG A O 1
ATOM 1407 N N . LYS A 1 174 ? 0.433 -4.337 -34.913 1.00 31.54 438 LYS A N 1
ATOM 1408 C CA . LYS A 1 174 ? -0.056 -5.465 -34.145 1.00 30.59 438 LYS A CA 1
ATOM 1409 C C . LYS A 1 174 ? -1.545 -5.380 -33.876 1.00 28.82 438 LYS A C 1
ATOM 1410 O O . LYS A 1 174 ? -2.225 -6.337 -33.953 1.00 28.53 438 LYS A O 1
ATOM 1416 N N . VAL A 1 175 ? -2.069 -4.221 -33.600 1.00 27.02 439 VAL A N 1
ATOM 1417 C CA . VAL A 1 175 ? -3.486 -4.170 -33.429 1.00 25.59 439 VAL A CA 1
ATOM 1418 C C . VAL A 1 175 ? -4.304 -4.196 -34.693 1.00 25.81 439 VAL A C 1
ATOM 1419 O O . VAL A 1 175 ? -5.347 -4.683 -34.654 1.00 25.46 439 VAL A O 1
ATOM 1423 N N . GLU A 1 176 ? -3.802 -3.720 -35.815 1.00 26.49 440 GLU A N 1
ATOM 1424 C CA . GLU A 1 176 ? -4.492 -3.952 -37.079 1.00 28.39 440 GLU A CA 1
ATOM 1425 C C . GLU A 1 176 ? -4.753 -5.442 -37.295 1.00 26.85 440 GLU A C 1
ATOM 1426 O O . GLU A 1 176 ? -5.822 -5.823 -37.657 1.00 27.11 440 GLU A O 1
ATOM 1432 N N . GLN A 1 177 ? -3.754 -6.264 -37.029 1.00 26.18 441 GLN A N 1
ATOM 1433 C CA . GLN A 1 177 ? -3.856 -7.707 -37.148 1.00 27.09 441 GLN A CA 1
ATOM 1434 C C . GLN A 1 177 ? -4.954 -8.280 -36.297 1.00 25.32 441 GLN A C 1
ATOM 1435 O O . GLN A 1 177 ? -5.794 -8.989 -36.776 1.00 24.16 441 GLN A O 1
ATOM 1441 N N . LEU A 1 178 ? -4.903 -7.941 -35.021 1.00 25.12 442 LEU A N 1
ATOM 1442 C CA . LEU A 1 178 ? -5.961 -8.343 -34.082 1.00 23.90 442 LEU A CA 1
ATOM 1443 C C . LEU A 1 178 ? -7.352 -7.934 -34.548 1.00 23.36 442 LEU A C 1
ATOM 1444 O O . LEU A 1 178 ? -8.259 -8.756 -34.544 1.00 24.17 442 LEU A O 1
ATOM 1449 N N . GLN A 1 179 ? -7.509 -6.683 -34.979 1.00 23.46 443 GLN A N 1
ATOM 1450 C CA . GLN A 1 179 ? -8.817 -6.114 -35.375 1.00 23.51 443 GLN A CA 1
ATOM 1451 C C . GLN A 1 179 ? -9.382 -6.756 -36.667 1.00 23.40 443 GLN A C 1
ATOM 1452 O O . GLN A 1 179 ? -10.601 -6.999 -36.803 1.00 22.40 443 GLN A O 1
ATOM 1458 N N . TYR A 1 180 ? -8.474 -6.957 -37.611 1.00 23.37 444 TYR A N 1
ATOM 1459 C CA . TYR A 1 180 ? -8.724 -7.620 -38.880 1.00 24.07 444 TYR A CA 1
ATOM 1460 C C . TYR A 1 180 ? -9.411 -8.982 -38.685 1.00 24.06 444 TYR A C 1
ATOM 1461 O O . TYR A 1 180 ? -10.430 -9.271 -39.326 1.00 24.28 444 TYR A O 1
ATOM 1470 N N . ASN A 1 181 ? -8.851 -9.808 -37.799 1.00 23.80 445 ASN A N 1
ATOM 1471 C CA . ASN A 1 181 ? -9.437 -11.080 -37.487 1.00 23.47 445 ASN A CA 1
ATOM 1472 C C . ASN A 1 181 ? -10.787 -10.993 -36.797 1.00 22.83 445 ASN A C 1
ATOM 1473 O O . ASN A 1 181 ? -11.699 -11.815 -37.081 1.00 21.63 445 ASN A O 1
ATOM 1478 N N . LEU A 1 182 ? -10.933 -10.025 -35.880 1.00 23.41 446 LEU A N 1
ATOM 1479 C CA . LEU A 1 182 ? -12.263 -9.808 -35.218 1.00 23.01 446 LEU A CA 1
ATOM 1480 C C . LEU A 1 182 ? -13.250 -9.223 -36.227 1.00 23.03 446 LEU A C 1
ATOM 1481 O O . LEU A 1 182 ? -14.429 -9.514 -36.197 1.00 22.29 446 LEU A O 1
ATOM 1486 N N . GLU A 1 183 ? -12.760 -8.440 -37.182 1.00 23.99 447 GLU A N 1
ATOM 1487 C CA . GLU A 1 183 ? -13.661 -7.966 -38.252 1.00 24.25 447 GLU A CA 1
ATOM 1488 C C . GLU A 1 183 ? -14.215 -9.191 -38.984 1.00 24.09 447 GLU A C 1
ATOM 1489 O O . GLU A 1 183 ? -15.427 -9.273 -39.281 1.00 24.33 447 GLU A O 1
ATOM 1495 N N . LEU A 1 184 ? -13.321 -10.144 -39.238 1.00 22.91 448 LEU A N 1
ATOM 1496 C CA . LEU A 1 184 ? -13.650 -11.349 -39.936 1.00 24.16 448 LEU A CA 1
ATOM 1497 C C . LEU A 1 184 ? -14.624 -12.216 -39.157 1.00 23.17 448 LEU A C 1
ATOM 1498 O O . LEU A 1 184 ? -15.536 -12.775 -39.737 1.00 23.66 448 LEU A O 1
ATOM 1503 N N . ALA A 1 185 ? -14.403 -12.356 -37.853 1.00 22.65 449 ALA A N 1
ATOM 1504 C CA . ALA A 1 185 ? -15.288 -13.161 -37.000 1.00 21.46 449 ALA A CA 1
ATOM 1505 C C . ALA A 1 185 ? -16.700 -12.573 -36.979 1.00 21.09 449 ALA A C 1
ATOM 1506 O O . ALA A 1 185 ? -17.711 -13.302 -37.144 1.00 21.21 449 ALA A O 1
ATOM 1508 N N . PHE A 1 186 ? -16.764 -11.251 -36.805 1.00 19.90 450 PHE A N 1
ATOM 1509 C CA . PHE A 1 186 ? -18.020 -10.522 -36.810 1.00 19.44 450 PHE A CA 1
ATOM 1510 C C . PHE A 1 186 ? -18.791 -10.661 -38.150 1.00 19.50 450 PHE A C 1
ATOM 1511 O O . PHE A 1 186 ? -19.987 -11.083 -38.172 1.00 17.55 450 PHE A O 1
ATOM 1519 N N . HIS A 1 187 ? -18.111 -10.336 -39.257 1.00 19.43 451 HIS A N 1
ATOM 1520 C CA . HIS A 1 187 ? -18.716 -10.519 -40.599 1.00 20.23 451 HIS A CA 1
ATOM 1521 C C . HIS A 1 187 ? -19.125 -11.951 -40.839 1.00 19.79 451 HIS A C 1
ATOM 1522 O O . HIS A 1 187 ? -20.220 -12.218 -41.320 1.00 20.04 451 HIS A O 1
ATOM 1529 N N . HIS A 1 188 ? -18.300 -12.878 -40.380 1.00 20.25 452 HIS A N 1
ATOM 1530 C CA . HIS A 1 188 ? -18.592 -14.300 -40.517 1.00 21.50 452 HIS A CA 1
ATOM 1531 C C . HIS A 1 188 ? -19.865 -14.763 -39.839 1.00 21.40 452 HIS A C 1
ATOM 1532 O O . HIS A 1 188 ? -20.658 -15.457 -40.440 1.00 22.54 452 HIS A O 1
ATOM 1539 N N . HIS A 1 189 ? -20.004 -14.449 -38.554 1.00 21.14 453 HIS A N 1
ATOM 1540 C CA . HIS A 1 189 ? -21.193 -14.736 -37.800 1.00 20.66 453 HIS A CA 1
ATOM 1541 C C . HIS A 1 189 ? -22.423 -14.044 -38.385 1.00 21.38 453 HIS A C 1
ATOM 1542 O O . HIS A 1 189 ? -23.493 -14.626 -38.407 1.00 22.27 453 HIS A O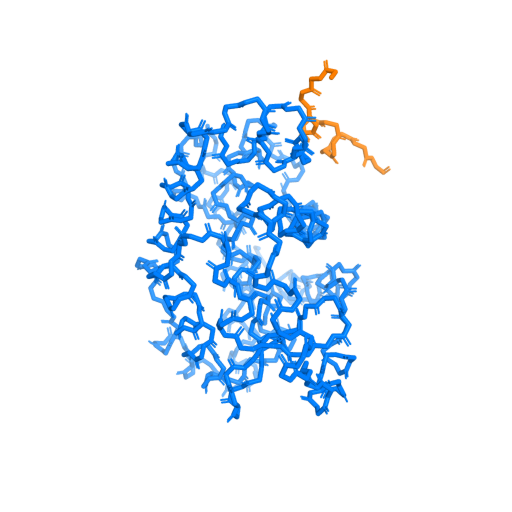 1
ATOM 1549 N N . LEU A 1 190 ? -22.310 -12.808 -38.843 1.00 22.86 454 LEU A N 1
ATOM 1550 C CA . LEU A 1 190 ? -23.484 -12.206 -39.517 1.00 25.04 454 LEU A CA 1
ATOM 1551 C C . LEU A 1 190 ? -23.911 -12.923 -40.840 1.00 26.36 454 LEU A C 1
ATOM 1552 O O . LEU A 1 190 ? -25.096 -13.154 -41.059 1.00 25.78 454 LEU A O 1
ATOM 1557 N N . CYS A 1 191 ? -22.988 -13.257 -41.730 1.00 29.00 455 CYS A N 1
ATOM 1558 C CA . CYS A 1 191 ? -23.472 -13.950 -42.932 1.00 32.91 455 CYS A CA 1
ATOM 1559 C C . CYS A 1 191 ? -23.984 -15.360 -42.652 1.00 33.26 455 CYS A C 1
ATOM 1560 O O . CYS A 1 191 ? -24.979 -15.769 -43.254 1.00 33.59 455 CYS A O 1
ATOM 1563 N N . LYS A 1 192 ? -23.370 -16.083 -41.701 1.00 34.40 456 LYS A N 1
ATOM 1564 C CA . LYS A 1 192 ? -23.966 -17.352 -41.202 1.00 35.04 456 LYS A CA 1
ATOM 1565 C C . LYS A 1 192 ? -25.397 -17.244 -40.696 1.00 34.63 456 LYS A C 1
ATOM 1566 O O . LYS A 1 192 ? -26.202 -18.137 -40.891 1.00 34.86 456 LYS A O 1
ATOM 1572 N N . THR A 1 193 ? -25.706 -16.158 -40.013 1.00 34.70 457 THR A N 1
ATOM 1573 C CA . THR A 1 193 ? -27.027 -15.984 -39.383 1.00 34.83 457 THR A CA 1
ATOM 1574 C C . THR A 1 193 ? -27.941 -15.079 -40.199 1.00 36.12 457 THR A C 1
ATOM 1575 O O . THR A 1 193 ? -29.024 -14.776 -39.750 1.00 35.84 457 THR A O 1
ATOM 1579 N N . HIS A 1 194 ? -27.495 -14.663 -41.386 1.00 37.63 458 HIS A N 1
ATOM 1580 C CA . HIS A 1 194 ? -28.334 -13.910 -42.331 1.00 40.05 458 HIS A CA 1
ATOM 1581 C C . HIS A 1 194 ? -28.732 -12.546 -41.763 1.00 40.64 458 HIS A C 1
ATOM 1582 O O . HIS A 1 194 ? -29.793 -12.020 -42.097 1.00 40.91 458 HIS A O 1
ATOM 1589 N N . ARG A 1 195 ? -27.916 -12.008 -40.855 1.00 41.27 459 ARG A N 1
ATOM 1590 C CA . ARG A 1 195 ? -27.993 -10.604 -40.498 1.00 41.30 459 ARG A CA 1
ATOM 1591 C C . ARG A 1 195 ? -26.935 -10.103 -41.452 1.00 41.67 459 ARG A C 1
ATOM 1592 O O . ARG A 1 195 ? -26.660 -10.824 -42.418 1.00 42.64 459 ARG A O 1
ATOM 1600 N N . GLN A 1 196 ? -26.338 -8.935 -41.256 1.00 41.19 460 GLN A N 1
ATOM 1601 C CA . GLN A 1 196 ? -25.415 -8.389 -42.306 1.00 41.85 460 GLN A CA 1
ATOM 1602 C C . GLN A 1 196 ? -26.107 -7.253 -43.029 1.00 40.24 460 GLN A C 1
ATOM 1603 O O . GLN A 1 196 ? -25.473 -6.292 -43.413 1.00 39.34 460 GLN A O 1
ATOM 1609 N N . SER A 1 197 ? -27.418 -7.393 -43.182 1.00 40.37 461 SER A N 1
ATOM 1610 C CA . SER A 1 197 ? -28.353 -6.262 -43.340 1.00 41.17 461 SER A CA 1
ATOM 1611 C C . SER A 1 197 ? -28.161 -5.151 -42.300 1.00 41.41 461 SER A C 1
ATOM 1612 O O . SER A 1 197 ? -28.595 -4.038 -42.527 1.00 41.88 461 SER A O 1
ATOM 1615 N N . ILE A 1 198 ? -27.532 -5.449 -41.162 1.00 41.48 462 ILE A N 1
ATOM 1616 C CA . ILE A 1 198 ? -27.362 -4.444 -40.116 1.00 41.95 462 ILE A CA 1
ATOM 1617 C C . ILE A 1 198 ? -26.029 -3.685 -40.218 1.00 42.78 462 ILE A C 1
ATOM 1618 O O . ILE A 1 198 ? -25.785 -2.764 -39.422 1.00 42.63 462 ILE A O 1
ATOM 1623 N N . LEU A 1 199 ? -25.198 -4.022 -41.208 1.00 43.42 463 LEU A N 1
ATOM 1624 C CA . LEU A 1 199 ? -23.892 -3.354 -41.325 1.00 45.18 463 LEU A CA 1
ATOM 1625 C C . LEU A 1 199 ? -23.986 -1.858 -41.670 1.00 46.17 463 LEU A C 1
ATOM 1626 O O . LEU A 1 199 ? -23.209 -1.044 -41.137 1.00 46.27 463 LEU A O 1
ATOM 1631 N N . ALA A 1 200 ? -24.948 -1.506 -42.529 1.00 47.26 464 ALA A N 1
ATOM 1632 C CA . ALA A 1 200 ? -25.220 -0.111 -42.883 1.00 48.41 464 ALA A CA 1
ATOM 1633 C C . ALA A 1 200 ? -26.098 0.566 -41.821 1.00 49.19 464 ALA A C 1
ATOM 1634 O O . ALA A 1 200 ? -26.024 1.779 -41.640 1.00 49.58 464 ALA A O 1
ATOM 1636 N N . LYS A 1 201 ? -26.896 -0.230 -41.109 1.00 49.92 465 LYS A N 1
ATOM 1637 C CA . LYS A 1 201 ? -27.717 0.245 -39.982 1.00 49.94 465 LYS A CA 1
ATOM 1638 C C . LYS A 1 201 ? -26.871 0.600 -38.724 1.00 49.57 465 LYS A C 1
ATOM 1639 O O . LYS A 1 201 ? -27.305 1.385 -37.871 1.00 49.65 465 LYS A O 1
ATOM 1645 N N . LEU A 1 202 ? -25.665 0.042 -38.615 1.00 48.95 466 LEU A N 1
ATOM 1646 C CA . LEU A 1 202 ? -24.796 0.301 -37.457 1.00 48.12 466 LEU A CA 1
ATOM 1647 C C . LEU A 1 202 ? -24.441 1.778 -37.341 1.00 48.62 466 LEU A C 1
ATOM 1648 O O . LEU A 1 202 ? -24.284 2.450 -38.361 1.00 48.74 466 LEU A O 1
ATOM 1653 N N . PRO A 1 203 ? -24.294 2.289 -36.098 1.00 48.97 467 PRO A N 1
ATOM 1654 C CA . PRO A 1 203 ? -23.851 3.676 -35.908 1.00 48.72 467 PRO A CA 1
ATOM 1655 C C . PRO A 1 203 ? -22.478 3.938 -36.504 1.00 48.89 467 PRO A C 1
ATOM 1656 O O . PRO A 1 203 ? -21.639 3.027 -36.538 1.00 48.80 467 PRO A O 1
ATOM 1660 N N . PRO A 1 204 ? -22.245 5.180 -36.972 1.00 49.00 468 PRO A N 1
ATOM 1661 C CA . PRO A 1 204 ? -20.868 5.691 -37.105 1.00 49.68 468 PRO A CA 1
ATOM 1662 C C . PRO A 1 204 ? -20.305 5.871 -35.640 1.00 50.42 468 PRO A C 1
ATOM 1663 O O . PRO A 1 204 ? -21.127 5.963 -34.727 1.00 51.18 468 PRO A O 1
ATOM 1667 N N . LYS A 1 205 ? -19.000 5.895 -35.320 1.00 50.64 469 LYS A N 1
ATOM 1668 C CA . LYS A 1 205 ? -17.842 6.072 -36.157 1.00 50.65 469 LYS A CA 1
ATOM 1669 C C . LYS A 1 205 ? -18.124 7.042 -37.289 1.00 50.59 469 LYS A C 1
ATOM 1670 O O . LYS A 1 205 ? -17.925 6.705 -38.480 1.00 50.76 469 LYS A O 1
ATOM 1676 N N . GLY A 1 206 ? -18.520 8.280 -36.923 1.00 49.96 470 GLY A N 1
ATOM 1677 C CA . GLY A 1 206 ? -18.266 8.923 -35.601 1.00 47.55 470 GLY A CA 1
ATOM 1678 C C . GLY A 1 206 ? -19.033 8.517 -34.358 1.00 46.72 470 GLY A C 1
ATOM 1679 O O . GLY A 1 206 ? -18.676 7.502 -33.724 1.00 47.27 470 GLY A O 1
ATOM 1680 N N . LYS A 1 207 ? -19.998 9.376 -33.973 1.00 44.29 471 LYS A N 1
ATOM 1681 C CA . LYS A 1 207 ? -21.122 9.113 -33.041 1.00 41.74 471 LYS A CA 1
ATOM 1682 C C . LYS A 1 207 ? -20.823 8.639 -31.605 1.00 39.62 471 LYS A C 1
ATOM 1683 O O . LYS A 1 207 ? -21.140 9.345 -30.623 1.00 38.22 471 LYS A O 1
ATOM 1689 N N . LEU A 1 208 ? -20.242 7.447 -31.489 1.00 36.20 472 LEU A N 1
ATOM 1690 C CA . LEU A 1 208 ? -19.793 6.971 -30.202 1.00 33.99 472 LEU A CA 1
ATOM 1691 C C . LEU A 1 208 ? -18.684 7.850 -29.664 1.00 33.04 472 LEU A C 1
ATOM 1692 O O . LEU A 1 208 ? -18.643 8.123 -28.457 1.00 32.34 472 LEU A O 1
ATOM 1697 N N . ARG A 1 209 ? -17.786 8.274 -30.553 1.00 31.16 473 ARG A N 1
ATOM 1698 C CA . ARG A 1 209 ? -16.663 9.102 -30.160 1.00 30.87 473 ARG A CA 1
ATOM 1699 C C . ARG A 1 209 ? -17.205 10.423 -29.601 1.00 30.52 473 ARG A C 1
ATOM 1700 O O . ARG A 1 209 ? -16.703 10.980 -28.619 1.00 31.61 473 ARG A O 1
ATOM 1715 N N . SER A 1 210 ? -18.278 10.881 -30.206 1.00 29.87 474 SER A N 1
ATOM 1716 C CA . SER A 1 210 ? -18.900 12.117 -29.869 1.00 29.64 474 SER A CA 1
ATOM 1717 C C . SER A 1 210 ? -19.573 11.997 -28.497 1.00 29.68 474 SER A C 1
ATOM 1718 O O . SER A 1 210 ? -19.501 12.912 -27.677 1.00 30.19 474 SER A O 1
ATOM 1721 N N . LEU A 1 211 ? -20.189 10.846 -28.250 1.00 29.05 475 LEU A N 1
ATOM 1722 C CA . LEU A 1 211 ? -20.792 10.519 -26.973 1.00 28.69 475 LEU A CA 1
ATOM 1723 C C . LEU A 1 211 ? -19.775 10.515 -25.845 1.00 28.59 475 LEU A C 1
ATOM 1724 O O . LEU A 1 211 ? -20.011 11.135 -24.784 1.00 27.65 475 LEU A O 1
ATOM 1729 N N . CYS A 1 212 ? -18.648 9.843 -26.092 1.00 28.64 476 CYS A N 1
ATOM 1730 C CA . CYS A 1 212 ? -17.527 9.780 -25.156 1.00 29.44 476 CYS A CA 1
ATOM 1731 C C . CYS A 1 212 ? -16.886 11.111 -24.831 1.00 29.93 476 CYS A C 1
ATOM 1732 O O . CYS A 1 212 ? -16.652 11.429 -23.636 1.00 30.25 476 CYS A O 1
ATOM 1735 N N . SER A 1 213 ? -16.601 11.899 -25.869 1.00 29.85 477 SER A N 1
ATOM 1736 C CA . SER A 1 213 ? -16.069 13.261 -25.653 1.00 29.30 477 SER A CA 1
ATOM 1737 C C . SER A 1 213 ? -17.017 14.093 -24.763 1.00 27.31 477 SER A C 1
ATOM 1738 O O . SER A 1 213 ? -16.588 14.678 -23.779 1.00 27.29 477 SER A O 1
ATOM 1741 N N . GLN A 1 214 ? -18.290 14.137 -25.129 1.00 25.63 478 GLN A N 1
ATOM 1742 C CA . GLN A 1 214 ? -19.318 14.768 -24.323 1.00 25.67 478 GLN A CA 1
ATOM 1743 C C . GLN A 1 214 ? -19.304 14.327 -22.841 1.00 25.09 478 GLN A C 1
ATOM 1744 O O . GLN A 1 214 ? -19.470 15.145 -21.929 1.00 25.67 478 GLN A O 1
ATOM 1750 N N . HIS A 1 215 ? -19.093 13.044 -22.586 1.00 23.79 479 HIS A N 1
ATOM 1751 C CA . HIS A 1 215 ? -19.045 12.609 -21.213 1.00 24.08 479 HIS A CA 1
ATOM 1752 C C . HIS A 1 215 ? -17.831 13.179 -20.473 1.00 24.48 479 HIS A C 1
ATOM 1753 O O . HIS A 1 215 ? -17.940 13.601 -19.335 1.00 25.22 479 HIS A O 1
ATOM 1760 N N . VAL A 1 216 ? -16.686 13.219 -21.137 1.00 25.45 480 VAL A N 1
ATOM 1761 C CA . VAL A 1 216 ? -15.445 13.745 -20.560 1.00 25.40 480 VAL A CA 1
ATOM 1762 C C . VAL A 1 216 ? -15.523 15.247 -20.316 1.00 25.97 480 VAL A C 1
ATOM 1763 O O . VAL A 1 216 ? -15.123 15.717 -19.237 1.00 26.02 480 VAL A O 1
ATOM 1767 N N . GLU A 1 217 ? -16.048 15.981 -21.311 1.00 25.95 481 GLU A N 1
ATOM 1768 C CA . GLU A 1 217 ? -16.351 17.415 -21.185 1.00 26.51 481 GLU A CA 1
ATOM 1769 C C . GLU A 1 217 ? -17.171 17.677 -19.957 1.00 25.86 481 GLU A C 1
ATOM 1770 O O . GLU A 1 217 ? -16.865 18.582 -19.181 1.00 26.26 481 GLU A O 1
ATOM 1776 N N . ARG A 1 218 ? -18.253 16.918 -19.824 1.00 25.30 482 ARG A N 1
ATOM 1777 C CA . ARG A 1 218 ? -19.163 17.086 -18.709 1.00 25.90 482 ARG A CA 1
ATOM 1778 C C . ARG A 1 218 ? -18.518 16.811 -17.352 1.00 25.65 482 ARG A C 1
ATOM 1779 O O . ARG A 1 218 ? -18.690 17.585 -16.377 1.00 25.32 482 ARG A O 1
ATOM 1787 N N . LEU A 1 219 ? -17.744 15.728 -17.318 1.00 24.39 483 LEU A N 1
ATOM 1788 C CA . LEU A 1 219 ? -16.962 15.384 -16.167 1.00 24.28 483 LEU A CA 1
ATOM 1789 C C . LEU A 1 219 ? -15.997 16.536 -15.839 1.00 25.38 483 LEU A C 1
ATOM 1790 O O . LEU A 1 219 ? -15.780 16.843 -14.667 1.00 24.55 483 LEU A O 1
ATOM 1795 N N . GLN A 1 220 ? -15.434 17.166 -16.874 1.00 25.44 484 GLN A N 1
ATOM 1796 C CA . GLN A 1 220 ? -14.449 18.196 -16.658 1.00 26.29 484 GLN A CA 1
ATOM 1797 C C . GLN A 1 220 ? -15.048 19.454 -16.063 1.00 25.58 484 GLN A C 1
ATOM 1798 O O . GLN A 1 220 ? -14.449 20.085 -15.238 1.00 25.08 484 GLN A O 1
ATOM 1804 N N . ILE A 1 221 ? -16.241 19.819 -16.499 1.00 25.78 485 ILE A N 1
ATOM 1805 C CA . ILE A 1 221 ? -17.007 20.897 -15.881 1.00 25.22 485 ILE A CA 1
ATOM 1806 C C . ILE A 1 221 ? -17.274 20.500 -14.402 1.00 26.57 485 ILE A C 1
ATOM 1807 O O . ILE A 1 221 ? -17.002 21.258 -13.484 1.00 27.30 485 ILE A O 1
ATOM 1812 N N . PHE A 1 222 ? -17.725 19.268 -14.177 1.00 27.41 486 PHE A N 1
ATOM 1813 C CA . PHE A 1 222 ? -18.010 18.787 -12.826 1.00 27.20 486 PHE A CA 1
ATOM 1814 C C . PHE A 1 222 ? -16.780 18.971 -11.903 1.00 29.00 486 PHE A C 1
ATOM 1815 O O . PHE A 1 222 ? -16.896 19.555 -10.831 1.00 29.78 486 PHE A O 1
ATOM 1823 N N . GLN A 1 223 ? -15.621 18.458 -12.325 1.00 30.24 487 GLN A N 1
ATOM 1824 C CA . GLN A 1 223 ? -14.342 18.666 -11.648 1.00 31.53 487 GLN A CA 1
ATOM 1825 C C . GLN A 1 223 ? -13.972 20.115 -11.364 1.00 32.46 487 GLN A C 1
ATOM 1826 O O . GLN A 1 223 ? -13.335 20.401 -10.349 1.00 33.42 487 GLN A O 1
ATOM 1832 N N . HIS A 1 224 ? -14.302 21.037 -12.260 1.00 32.46 488 HIS A N 1
ATOM 1833 C CA . HIS A 1 224 ? -14.042 22.417 -11.925 1.00 32.38 488 HIS A CA 1
ATOM 1834 C C . HIS A 1 224 ? -14.732 22.794 -10.595 1.00 32.43 488 HIS A C 1
ATOM 1835 O O . HIS A 1 224 ? -14.145 23.465 -9.730 1.00 33.13 488 HIS A O 1
ATOM 1842 N N . LEU A 1 225 ? -15.973 22.373 -10.425 1.00 32.13 489 LEU A N 1
ATOM 1843 C CA . LEU A 1 225 ? -16.730 22.824 -9.265 1.00 32.38 489 LEU A CA 1
ATOM 1844 C C . LEU A 1 225 ? -16.471 21.902 -8.073 1.00 32.14 489 LEU A C 1
ATOM 1845 O O . LEU A 1 225 ? -16.720 22.281 -6.952 1.00 32.15 489 LEU A O 1
ATOM 1850 N N . HIS A 1 226 ? -15.934 20.706 -8.328 1.00 31.73 490 HIS A N 1
ATOM 1851 C CA . HIS A 1 226 ? -15.680 19.701 -7.293 1.00 31.60 490 HIS A CA 1
ATOM 1852 C C . HIS A 1 226 ? -14.365 18.947 -7.553 1.00 31.40 490 HIS A C 1
ATOM 1853 O O . HIS A 1 226 ? -14.384 17.732 -7.741 1.00 31.80 490 HIS A O 1
ATOM 1860 N N . PRO A 1 227 ? -13.210 19.655 -7.545 1.00 31.50 491 PRO A N 1
ATOM 1861 C CA . PRO A 1 227 ? -11.927 19.066 -7.973 1.00 32.05 491 PRO A CA 1
ATOM 1862 C C . PRO A 1 227 ? -11.485 17.813 -7.201 1.00 32.38 491 PRO A C 1
ATOM 1863 O O . PRO A 1 227 ? -10.955 16.849 -7.787 1.00 32.68 491 PRO A O 1
ATOM 1867 N N . ILE A 1 228 ? -11.696 17.849 -5.895 1.00 31.93 492 ILE A N 1
ATOM 1868 C CA . ILE A 1 228 ? -11.176 16.836 -5.018 1.00 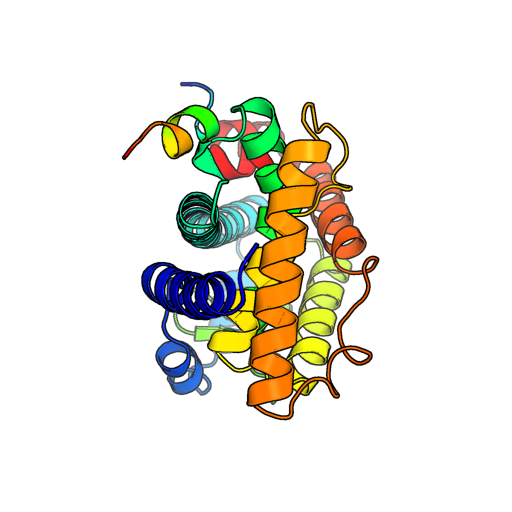32.17 492 ILE A CA 1
ATOM 1869 C C . ILE A 1 228 ? -12.196 15.670 -4.846 1.00 31.41 492 ILE A C 1
ATOM 1870 O O . ILE A 1 228 ? -11.806 14.529 -4.565 1.00 32.07 492 ILE A O 1
ATOM 1875 N N . VAL A 1 229 ? -13.482 15.916 -5.142 1.00 30.31 493 VAL A N 1
ATOM 1876 C CA . VAL A 1 229 ? -14.450 14.815 -5.289 1.00 28.12 493 VAL A CA 1
ATOM 1877 C C . VAL A 1 229 ? -13.868 13.759 -6.262 1.00 27.57 493 VAL A C 1
ATOM 1878 O O . VAL A 1 229 ? -13.681 12.614 -5.865 1.00 26.41 493 VAL A O 1
ATOM 1882 N N . VAL A 1 230 ? -13.537 14.153 -7.500 1.00 26.82 494 VAL A N 1
ATOM 1883 C CA . VAL A 1 230 ? -12.989 13.203 -8.474 1.00 26.80 494 VAL A CA 1
ATOM 1884 C C . VAL A 1 230 ? -11.716 12.555 -7.924 1.00 27.61 494 VAL A C 1
ATOM 1885 O O . VAL A 1 230 ? -11.632 11.328 -7.788 1.00 27.45 494 VAL A O 1
ATOM 1889 N N . GLN A 1 231 ? -10.745 13.377 -7.547 1.00 28.60 495 GLN A N 1
ATOM 1890 C CA . GLN A 1 231 ? -9.486 12.831 -7.025 1.00 29.41 495 GLN A CA 1
ATOM 1891 C C . GLN A 1 231 ? -9.577 11.960 -5.750 1.00 29.51 495 GLN A C 1
ATOM 1892 O O . GLN A 1 231 ? -8.751 11.043 -5.590 1.00 29.99 495 GLN A O 1
ATOM 1903 N N . ALA A 1 232 ? -10.574 12.200 -4.877 1.00 28.03 496 ALA A N 1
ATOM 1904 C CA . ALA A 1 232 ? -10.634 11.460 -3.599 1.00 26.66 496 ALA A CA 1
ATOM 1905 C C . ALA A 1 232 ? -11.853 10.576 -3.407 1.00 25.71 496 ALA A C 1
ATOM 1906 O O . ALA A 1 232 ? -11.810 9.658 -2.633 1.00 25.40 496 ALA A O 1
ATOM 1908 N N . ALA A 1 233 ? -12.940 10.824 -4.122 1.00 26.52 497 ALA A N 1
ATOM 1909 C CA . ALA A 1 233 ? -14.194 10.101 -3.864 1.00 26.44 497 ALA A CA 1
ATOM 1910 C C . ALA A 1 233 ? -14.526 9.126 -4.967 1.00 26.76 497 ALA A C 1
ATOM 1911 O O . ALA A 1 233 ? -15.001 8.011 -4.713 1.00 28.82 497 ALA A O 1
ATOM 1913 N N . PHE A 1 234 ? -14.250 9.522 -6.197 1.00 26.02 498 PHE A N 1
ATOM 1914 C CA . PHE A 1 234 ? -14.512 8.674 -7.338 1.00 24.16 498 PHE A CA 1
ATOM 1915 C C . PHE A 1 234 ? -13.642 7.455 -7.353 1.00 24.16 498 PHE A C 1
ATOM 1916 O O . PHE A 1 234 ? -12.488 7.528 -6.970 1.00 24.03 498 PHE A O 1
ATOM 1924 N N . PRO A 1 235 ? -14.175 6.325 -7.881 1.00 25.38 499 PRO A N 1
ATOM 1925 C CA . PRO A 1 235 ? -13.275 5.210 -8.085 1.00 24.84 499 PRO A CA 1
ATOM 1926 C C . PRO A 1 235 ? -12.098 5.667 -8.942 1.00 25.37 499 PRO A C 1
ATOM 1927 O O . PRO A 1 235 ? -12.265 6.441 -9.932 1.00 23.72 499 PRO A O 1
ATOM 1931 N N . PRO A 1 236 ? -10.902 5.221 -8.527 1.00 25.77 500 PRO A N 1
ATOM 1932 C CA . PRO A 1 236 ? -9.602 5.481 -9.148 1.00 26.24 500 PRO A CA 1
ATOM 1933 C C . PRO A 1 236 ? -9.613 5.053 -10.614 1.00 26.75 500 PRO A C 1
ATOM 1934 O O . PRO A 1 236 ? -9.174 5.824 -11.505 1.00 28.11 500 PRO A O 1
ATOM 1938 N N . LEU A 1 237 ? -10.163 3.873 -10.879 1.00 26.57 501 LEU A N 1
ATOM 1939 C CA . LEU A 1 237 ? -10.274 3.387 -12.274 1.00 26.30 501 LEU A CA 1
ATOM 1940 C C . LEU A 1 237 ? -11.008 4.370 -13.180 1.00 26.07 501 LEU A C 1
ATOM 1941 O O . LEU A 1 237 ? -10.558 4.625 -14.318 1.00 26.61 501 LEU A O 1
ATOM 1946 N N . TYR A 1 238 ? -12.086 4.959 -12.664 1.00 25.78 502 TYR A N 1
ATOM 1947 C CA . TYR A 1 238 ? -12.862 5.985 -13.399 1.00 26.14 502 TYR A CA 1
ATOM 1948 C C . TYR A 1 238 ? -12.044 7.255 -13.589 1.00 27.00 502 TYR A C 1
ATOM 1949 O O . TYR A 1 238 ? -11.970 7.833 -14.683 1.00 25.58 502 TYR A O 1
ATOM 1958 N N . LYS A 1 239 ? -11.445 7.708 -12.496 1.00 28.13 503 LYS A N 1
ATOM 1959 C CA . LYS A 1 239 ? -10.528 8.847 -12.560 1.00 29.77 503 LYS A CA 1
ATOM 1960 C C . LYS A 1 239 ? -9.423 8.599 -13.629 1.00 29.42 503 LYS A C 1
ATOM 1961 O O . LYS A 1 239 ? -9.205 9.421 -14.521 1.00 28.66 503 LYS A O 1
ATOM 1967 N N . GLU A 1 240 ? -8.782 7.443 -13.545 1.00 28.93 504 GLU A N 1
ATOM 1968 C CA . GLU A 1 240 ? -7.713 7.092 -14.474 1.00 30.38 504 GLU A CA 1
ATOM 1969 C C . GLU A 1 240 ? -8.126 7.077 -15.970 1.00 29.28 504 GLU A C 1
ATOM 1970 O O . GLU A 1 240 ? -7.354 7.431 -16.856 1.00 28.98 504 GLU A O 1
ATOM 1976 N N . LEU A 1 241 ? -9.353 6.675 -16.247 1.00 28.96 505 LEU A N 1
ATOM 1977 C CA . LEU A 1 241 ? -9.780 6.501 -17.625 1.00 28.23 505 LEU A CA 1
ATOM 1978 C C . LEU A 1 241 ? -10.273 7.777 -18.228 1.00 28.68 505 LEU A C 1
ATOM 1979 O O . LEU A 1 241 ? -10.135 8.002 -19.454 1.00 28.93 505 LEU A O 1
ATOM 1984 N N . PHE A 1 242 ? -10.869 8.603 -17.377 1.00 28.33 506 PHE A N 1
ATOM 1985 C CA . PHE A 1 242 ? -11.652 9.732 -17.841 1.00 29.06 506 PHE A CA 1
ATOM 1986 C C . PHE A 1 242 ? -11.023 11.064 -17.517 1.00 30.09 506 PHE A C 1
ATOM 1987 O O . PHE A 1 242 ? -11.351 12.030 -18.137 1.00 30.58 506 PHE A O 1
ATOM 1995 N N . SER A 1 243 ? -10.130 11.137 -16.545 1.00 31.85 507 SER A N 1
ATOM 1996 C CA . SER A 1 243 ? -9.458 12.412 -16.311 1.00 33.65 507 SER A CA 1
ATOM 1997 C C . SER A 1 243 ? -7.991 12.303 -15.931 1.00 34.19 507 SER A C 1
ATOM 1998 O O . SER A 1 243 ? -7.239 11.653 -16.640 1.00 36.27 507 SER A O 1
ATOM 2001 N N . LYS B 2 1 ? -3.112 5.224 -4.109 1.00 68.61 686 LYS C N 1
ATOM 2002 C CA . LYS B 2 1 ? -1.865 4.411 -4.175 1.00 68.66 686 LYS C CA 1
ATOM 2003 C C . LYS B 2 1 ? -1.084 4.658 -5.469 1.00 68.42 686 LYS C C 1
ATOM 2004 O O . LYS B 2 1 ? 0.128 4.872 -5.423 1.00 68.51 686 LYS C O 1
ATOM 2010 N N . HIS B 2 2 ? -1.801 4.627 -6.600 1.00 67.93 687 HIS C N 1
ATOM 2011 C CA . HIS B 2 2 ? -1.282 4.806 -7.974 1.00 67.05 687 HIS C CA 1
ATOM 2012 C C . HIS B 2 2 ? -1.886 3.784 -8.957 1.00 65.28 687 HIS C C 1
ATOM 2013 O O . HIS B 2 2 ? -2.326 2.706 -8.546 1.00 65.39 687 HIS C O 1
ATOM 2020 N N . LYS B 2 3 ? -1.930 4.164 -10.236 1.00 63.04 688 LYS C N 1
ATOM 2021 C CA . LYS B 2 3 ? -2.005 3.245 -11.395 1.00 60.67 688 LYS C CA 1
ATOM 2022 C C . LYS B 2 3 ? -2.783 1.904 -11.259 1.00 58.61 688 LYS C C 1
ATOM 2023 O O . LYS B 2 3 ? -2.210 0.819 -11.324 1.00 58.18 688 LYS C O 1
ATOM 2029 N N . ILE B 2 4 ? -4.103 2.015 -11.107 1.00 56.34 689 ILE C N 1
ATOM 2030 C CA . ILE B 2 4 ? -5.033 0.886 -10.973 1.00 53.83 689 ILE C CA 1
ATOM 2031 C C . ILE B 2 4 ? -5.238 0.134 -12.301 1.00 51.91 689 ILE C C 1
ATOM 2032 O O . ILE B 2 4 ? -5.532 -1.059 -12.306 1.00 50.98 689 ILE C O 1
ATOM 2037 N N . LEU B 2 5 ? -5.061 0.822 -13.421 1.00 49.86 690 LEU C N 1
ATOM 2038 C CA . LEU B 2 5 ? -5.069 0.140 -14.705 1.00 48.46 690 LEU C CA 1
ATOM 2039 C C . LEU B 2 5 ? -3.959 -0.888 -14.875 1.00 47.56 690 LEU C C 1
ATOM 2040 O O . LEU B 2 5 ? -4.238 -2.061 -15.194 1.00 47.40 690 LEU C O 1
ATOM 2045 N N . HIS B 2 6 ? -2.719 -0.453 -14.649 1.00 46.99 691 HIS C N 1
ATOM 2046 C CA . HIS B 2 6 ? -1.555 -1.365 -14.506 1.00 46.41 691 HIS C CA 1
ATOM 2047 C C . HIS B 2 6 ? -1.919 -2.612 -13.673 1.00 44.80 691 HIS C C 1
ATOM 2048 O O . HIS B 2 6 ? -1.751 -3.714 -14.140 1.00 44.49 691 HIS C O 1
ATOM 2055 N N . ARG B 2 7 ? -2.484 -2.422 -12.484 1.00 43.88 692 ARG C N 1
ATOM 2056 C CA . ARG B 2 7 ? -2.823 -3.525 -11.586 1.00 43.38 692 ARG C CA 1
ATOM 2057 C C . ARG B 2 7 ? -3.832 -4.512 -12.145 1.00 42.38 692 ARG C C 1
ATOM 2058 O O . ARG B 2 7 ? -3.591 -5.729 -12.118 1.00 41.76 692 ARG C O 1
ATOM 2066 N N . LEU B 2 8 ? -4.954 -3.985 -12.645 1.00 41.72 693 LEU C N 1
ATOM 2067 C CA . LEU B 2 8 ? -6.015 -4.789 -13.284 1.00 41.07 693 LEU C CA 1
ATOM 2068 C C . LEU B 2 8 ? -5.490 -5.607 -14.437 1.00 40.14 693 LEU C C 1
ATOM 2069 O O . LEU B 2 8 ? -5.921 -6.732 -14.634 1.00 39.78 693 LEU C O 1
ATOM 2074 N N . LEU B 2 9 ? -4.548 -5.040 -15.173 1.00 39.61 694 LEU C N 1
ATOM 2075 C CA . LEU B 2 9 ? -3.952 -5.705 -16.313 1.00 39.84 694 LEU C CA 1
ATOM 2076 C C . LEU B 2 9 ? -2.955 -6.805 -15.945 1.00 40.78 694 LEU C C 1
ATOM 2077 O O . LEU B 2 9 ? -2.908 -7.832 -16.613 1.00 40.31 694 LEU C O 1
ATOM 2082 N N . GLN B 2 10 ? -2.165 -6.582 -14.895 1.00 42.58 695 GLN C N 1
ATOM 2083 C CA . GLN B 2 10 ? -1.177 -7.569 -14.438 1.00 44.42 695 GLN C CA 1
ATOM 2084 C C . GLN B 2 10 ? -1.826 -8.717 -13.664 1.00 45.00 695 GLN C C 1
ATOM 2085 O O . GLN B 2 10 ? -1.354 -9.858 -13.738 1.00 45.44 695 GLN C O 1
ATOM 2091 N N . ASP B 2 11 ? -2.913 -8.425 -12.953 1.00 45.80 696 ASP C N 1
ATOM 2092 C CA . ASP B 2 11 ? -3.546 -9.414 -12.078 1.00 47.11 696 ASP C CA 1
ATOM 2093 C C . ASP B 2 11 ? -4.391 -10.497 -12.742 1.00 47.17 696 ASP C C 1
ATOM 2094 O O . ASP B 2 11 ? -5.549 -10.269 -13.057 1.00 47.54 696 ASP C O 1
ATOM 2099 N N . SER B 2 12 ? -3.804 -11.686 -12.887 1.00 47.79 697 SER C N 1
ATOM 2100 C CA . SER B 2 12 ? -4.515 -12.935 -13.245 1.00 47.88 697 SER C CA 1
ATOM 2101 C C . SER B 2 12 ? -5.669 -13.300 -12.280 1.00 48.06 697 SER C C 1
ATOM 2102 O O . SER B 2 12 ? -5.578 -13.111 -11.058 1.00 47.54 697 SER C O 1
#

Solvent-accessible surface area: 12588 Å² total; per-residue (Å²): 120,58,120,74,105,12,64,110,21,19,99,48,3,5,87,5,1,101,92,5,9,60,73,128,38,107,61,6,70,156,27,77,97,67,81,18,57,137,155,72,10,33,37,24,41,200,40,35,64,117,69,0,14,52,79,25,3,90,47,36,8,62,18,0,81,86,0,2,70,0,0,34,117,4,45,26,0,84,160,10,44,59,59,0,6,38,26,0,0,90,27,0,0,12,8,0,12,2,0,22,32,15,11,17,2,7,34,129,64,69,9,16,46,18,63,39,56,0,2,16,68,88,0,18,163,19,15,38,6,76,150,8,20,40,28,16,7,74,8,0,70,60,1,22,51,9,145,25,45,42,42,3,3,0,0,21,0,0,30,13,0,0,7,5,137,5,101,55,24,122,44,97,152,107,0,69,90,28,27,136,41,0,62,70,0,3,75,33,24,0,66,134,65,159,64,84,91,14,52,106,117,23,22,76,154,42,83,3,95,56,1,21,54,46,10,48,98,78,0,80,84,4,32,138,95,36,73,119,28,1,119,77,58,6,27,65,4,4,72,38,10,14,76,171,108,132,37,0,42,116,51,3,107,100,144

CATH classification: 1.10.565.10

Sequence (255 aa):
ASLTEIEHLVQSVCKSYRETCQLRLEDLLRQRSNIFSREEVTGYQRKSMWEMWERCAHHLTEAIQYVVEFAKRLSGFMELCQNDQIVLLKAGAMEVVLVRMCRAYNADNRTVFFEGKYGGMELFRALGCSELISSIFDFSHSLSALHFSEDEIALYTALVLINAHRPGLQEKRKVEQLQYNLELAFHHHLCKTHRQSILAKLPPKGKLRSLCSQHVERLQIFQHLHPIVVQAAFPPLYKELFSKHKILHRLLQDS

InterPro domains:
  IPR000536 Nuclear hormone receptor, ligand-binding domain [PF00104] (321-486)
  IPR000536 Nuclear hormone receptor, ligand-binding domain [PS51843] (269-508)
  IPR000536 Nuclear hormone receptor, ligand-binding domain [SM00430] (322-476)
  IPR001628 Zinc finger, nuclear hormone receptor-type [PF00105] (30-98)
  IPR001628 Zinc finger, nuclear hormone receptor-type [PR00047] (31-47)
  IPR001628 Zinc finger, nuclear hormone receptor-type [PR00047] (47-62)
  IPR001628 Zinc finger, nuclear hormone receptor-type [PR00047] (80-88)
  IPR001628 Zinc finger, nuclear hormone receptor-type [PR00047] (88-96)
  IPR001628 Zinc finger, nuclear hormone receptor-type [PS00031] (31-57)
  IPR001628 Zinc finger, nuclear hormone receptor-type [PS51030] (28-103)
  IPR001628 Zinc finger, nuclear hormone receptor-type [SM00399] (28-99)
  IPR001723 Nuclear hormone receptor [PR00398] (92-102)
  IPR001723 Nuclear hormone receptor [PR00398] (323-344)
  IPR001723 Nuclear hormone receptor [PR00398] (344-360)
  IPR001723 Nuclear hormone receptor [PR00398] (410-425)
  IPR001723 Nuclear hormone receptor [PR00398] (464-481)
  IPR003079 Nuclear receptor ROR [PR01293] (255-276)
  IPR003079 Nuclear receptor ROR [PR01293] (279-292)
  IPR003079 Nuclear receptor ROR [PR01293] (300-317)
  IPR003079 Nuclear receptor ROR [PR01293] (375-392)

Secondary structure (DSSP, 8-state):
--HHHHHHHHHHHHHHHHHT-SS-HHHHHTTTT-B--HHHHHHHHTS-HHHHHHHHHHHHHHHHHHHHHHHHTSTTGGGS-HHHHHHHHHHHHHHHHHHHGGGGEETTTTEEEETTEEE-GGGGGGGS-HHHHHHHHHHHHHHHHT---HHHHHHHHHHHHS-TT-TT-S-HHHHHHHHHHHHHHHHHHHHHHT--TTTTTSPPTTTHHHHHHHHHHHHHHHHHHSHHIIIIIS-HHHHHHH-/---HHHHHHH--

GO terms:
  GO:1990837 sequence-specific double-stranded DNA binding (F, IDA)
  GO:0000978 RNA polymerase II cis-regulatory region sequence-specific DNA binding (F, IDA)
  GO:0001227 DNA-binding transcription repressor activity, RNA polymerase II-specific (F, IDA)
  GO:0000122 negative regulation of transcription by RNA polymerase II (P, IDA)
  GO:0098531 ligand-modulated transcription factor activity (F, IDA)
  GO:0008142 oxysterol binding (F, IDA)
  GO:0005634 nucleus (C, IDA)
  GO:0036315 cellular response to sterol (P, IDA)
  GO:0005634 nucleus (C, EXP)
  GO:0005515 protein binding (F, IPI)
  GO:0004879 nuclear receptor activity (F, TAS)
  GO:0005654 nucleoplasm (C, TAS)
  GO:0016604 nuclear body (C, IDA)

Foldseek 3Di:
DDPVVLLVLLVQLLVLCVVLLLDDLVVLVVQAVFEQDPVRLVVLVPDAQLRLVQLVLVVLVVNLVSVLSSQVSQPCLVVADPQVNLLLSLQQSVLLVLLSQLSQADLVVLWGDDPRHTYHLSSRPNNVQRVLSVLSSVSSNLSVVVVDDSSLSRLVSNLSSQDLPRPRDPCSVVSVVSNVSSVVSNCVVCVVVVHNVCPVSDDDDVSSSVSLVSVLVSVVVVCVVVVVSLVPVRPPVSSSSRD/DDDVVVVVVVPD